Protein AF-A0A3B0XJK5-F1 (afdb_monomer)

Secondary structure (DSSP, 8-state):
-B-TTT--B--TT-SB-TTT--B-------------TT-------S-TT-----S----TTS-----EEEEEEEE-SS-HHHHHHHHHHHHHHHHHHHHHHHHTTGGGS-TTTTHHHHHHHHHHHHHHHHHHHHH-SEEE-SS-EEEE-TTS-EEEEEEEEE-TTT--EEEEEEESSTT--EEEEEESS-TTT-EEE--GGGG-

Structure (mmCIF, N/CA/C/O backbone):
data_AF-A0A3B0XJK5-F1
#
_entry.id   AF-A0A3B0XJK5-F1
#
loop_
_atom_site.group_PDB
_atom_site.id
_atom_site.type_symbol
_atom_site.label_atom_id
_atom_site.label_alt_id
_atom_site.label_comp_id
_atom_site.label_asym_id
_atom_site.label_entity_id
_atom_site.label_seq_id
_atom_site.pdbx_PDB_ins_code
_atom_site.Cartn_x
_atom_site.Cartn_y
_atom_site.Cartn_z
_atom_site.occupancy
_atom_site.B_iso_or_equiv
_atom_site.auth_seq_id
_atom_site.auth_comp_id
_atom_site.auth_asym_id
_atom_site.auth_atom_id
_atom_site.pdbx_PDB_model_num
ATOM 1 N N . MET A 1 1 ? -11.042 46.727 33.322 1.00 80.06 1 MET A N 1
ATOM 2 C CA . MET A 1 1 ? -9.746 46.703 34.052 1.00 80.06 1 MET A CA 1
ATOM 3 C C . MET A 1 1 ? -8.619 46.312 33.099 1.00 80.06 1 MET A C 1
ATOM 5 O O . MET A 1 1 ? -8.912 45.629 32.132 1.00 80.06 1 MET A O 1
ATOM 9 N N . LYS A 1 2 ? -7.360 46.710 33.334 1.00 83.00 2 LYS A N 1
ATOM 10 C CA . LYS A 1 2 ? -6.220 46.317 32.478 1.00 83.00 2 LYS A CA 1
ATOM 11 C C . LYS A 1 2 ? -5.382 45.201 33.093 1.00 83.00 2 LYS A C 1
ATOM 13 O O . LYS A 1 2 ? -5.197 45.159 34.310 1.00 83.00 2 LYS A O 1
ATOM 18 N N . CYS A 1 3 ? -4.869 44.298 32.259 1.00 80.44 3 CYS A N 1
ATOM 19 C CA . CYS A 1 3 ? -3.936 43.266 32.704 1.00 80.44 3 CYS A CA 1
ATOM 20 C C . CYS A 1 3 ? -2.596 43.879 33.124 1.00 80.44 3 CYS A C 1
ATOM 22 O O . CYS A 1 3 ? -1.954 44.534 32.318 1.00 80.44 3 CYS A O 1
ATOM 24 N N . LYS A 1 4 ? -2.086 43.573 34.321 1.00 82.50 4 LYS A N 1
ATOM 25 C CA . LYS A 1 4 ? -0.750 44.047 34.735 1.00 82.50 4 LYS A CA 1
ATOM 26 C C . LYS A 1 4 ? 0.413 43.437 33.938 1.00 82.50 4 LYS A C 1
ATOM 28 O O . LYS A 1 4 ? 1.513 43.968 34.002 1.00 82.50 4 LYS A O 1
ATOM 33 N N . ILE A 1 5 ? 0.187 42.319 33.241 1.00 84.62 5 ILE A N 1
ATOM 34 C CA . ILE A 1 5 ? 1.239 41.595 32.507 1.00 84.62 5 ILE A CA 1
ATOM 35 C C . ILE A 1 5 ? 1.238 41.942 31.018 1.00 84.62 5 ILE A C 1
ATOM 37 O O . ILE A 1 5 ? 2.301 42.173 30.454 1.00 84.62 5 ILE A O 1
ATOM 41 N N . CYS A 1 6 ? 0.068 41.981 30.377 1.00 86.56 6 CYS A N 1
ATOM 42 C CA . CYS A 1 6 ? -0.031 42.223 28.932 1.00 86.56 6 CYS A CA 1
ATOM 43 C C . CYS A 1 6 ? -0.756 43.520 28.549 1.00 86.56 6 CYS A C 1
ATOM 45 O O . CYS A 1 6 ? -0.972 43.759 27.367 1.00 86.56 6 CYS A O 1
ATOM 47 N N . ASP A 1 7 ? -1.164 44.327 29.531 1.00 87.56 7 ASP A N 1
ATOM 48 C CA . ASP A 1 7 ? -1.820 45.637 29.379 1.00 87.56 7 ASP A CA 1
ATOM 49 C C . ASP A 1 7 ? -3.124 45.660 28.553 1.00 87.56 7 ASP A C 1
ATOM 51 O O . ASP A 1 7 ? -3.682 46.719 28.264 1.00 87.56 7 ASP A O 1
ATOM 55 N N . ALA A 1 8 ? -3.657 44.480 28.221 1.00 85.81 8 ALA A N 1
ATOM 56 C CA . ALA A 1 8 ? -4.926 44.323 27.526 1.00 85.81 8 ALA A CA 1
ATOM 57 C C . ALA A 1 8 ? -6.112 44.751 28.404 1.00 85.81 8 ALA A C 1
ATOM 59 O O . ALA A 1 8 ? -6.124 44.496 29.615 1.00 85.81 8 ALA A O 1
ATOM 60 N N . ASP A 1 9 ? -7.132 45.342 27.777 1.00 85.69 9 ASP A N 1
ATOM 61 C CA . ASP A 1 9 ? -8.407 45.656 28.420 1.00 85.69 9 ASP A CA 1
ATOM 62 C C . ASP A 1 9 ? -9.220 44.373 28.664 1.00 85.69 9 ASP A C 1
ATOM 64 O O . ASP A 1 9 ? -9.413 43.540 27.776 1.00 85.69 9 ASP A O 1
ATOM 68 N N . ILE A 1 10 ? -9.681 44.201 29.902 1.00 81.75 10 ILE A N 1
ATOM 69 C CA . ILE A 1 10 ? -10.387 43.017 30.397 1.00 81.75 10 ILE A CA 1
ATOM 70 C C . ILE A 1 10 ? -11.693 43.449 31.068 1.00 81.75 10 ILE A C 1
ATOM 72 O O . ILE A 1 10 ? -11.724 44.398 31.863 1.00 81.75 10 ILE A O 1
ATOM 76 N N . PHE A 1 11 ? -12.766 42.725 30.756 1.00 77.94 11 PHE A N 1
ATOM 77 C CA . PHE A 1 11 ? -14.082 42.882 31.376 1.00 77.94 11 PHE A CA 1
ATOM 78 C C . PHE A 1 11 ? -14.096 42.293 32.796 1.00 77.94 11 PHE A C 1
ATOM 80 O O . PHE A 1 11 ? -13.403 41.316 33.072 1.00 77.94 11 PHE A O 1
ATOM 87 N N . GLU A 1 12 ? -14.877 42.880 33.703 1.00 65.25 12 GLU A N 1
ATOM 88 C CA . GLU A 1 12 ? -14.874 42.534 35.138 1.00 65.25 12 GLU A CA 1
ATOM 89 C C . GLU A 1 12 ? -15.312 41.090 35.446 1.00 65.25 12 GLU A C 1
ATOM 91 O O . GLU A 1 12 ? -14.993 40.567 36.512 1.00 65.25 12 GLU A O 1
ATOM 96 N N . ASP A 1 13 ? -15.945 40.408 34.491 1.00 70.00 13 ASP A N 1
ATOM 97 C CA . ASP A 1 13 ? -16.450 39.040 34.653 1.00 70.00 13 ASP A CA 1
ATOM 98 C C . ASP A 1 13 ? -15.381 37.942 34.488 1.00 70.00 13 ASP A C 1
ATOM 100 O O . ASP A 1 13 ? -15.643 36.765 34.754 1.00 70.00 13 ASP A O 1
ATOM 104 N N . TYR A 1 14 ? -14.163 38.284 34.055 1.00 66.56 14 TYR A N 1
ATOM 105 C CA . TYR A 1 14 ? -13.105 37.297 33.832 1.00 66.56 14 TYR A CA 1
ATOM 106 C C . TYR A 1 14 ? -12.252 37.052 35.087 1.00 66.56 14 TYR A C 1
ATOM 108 O O . TYR A 1 14 ? -11.676 37.965 35.673 1.00 66.56 14 TYR A O 1
ATOM 116 N N . ASN A 1 15 ? -12.078 35.776 35.448 1.00 68.69 15 ASN A N 1
ATOM 117 C CA . ASN A 1 15 ? -11.263 35.340 36.597 1.00 68.69 15 ASN A CA 1
ATOM 118 C C . ASN A 1 15 ? -9.740 35.374 36.341 1.00 68.69 15 ASN A C 1
ATOM 120 O O . ASN A 1 15 ? -8.945 35.041 37.217 1.00 68.69 15 ASN A O 1
ATOM 124 N N . GLY A 1 16 ? -9.330 35.767 35.141 1.00 76.94 16 GLY A N 1
ATOM 125 C CA . GLY A 1 16 ? -7.946 35.880 34.702 1.00 76.94 16 GLY A CA 1
ATOM 126 C C . GLY A 1 16 ? -7.889 36.595 33.360 1.00 76.94 16 GLY A C 1
ATOM 127 O O . GLY A 1 16 ? -8.920 36.818 32.724 1.00 76.94 16 GLY A O 1
ATOM 128 N N . CYS A 1 17 ? -6.694 36.965 32.912 1.00 77.38 17 CYS A N 1
ATOM 129 C CA . CYS A 1 17 ? -6.536 37.550 31.590 1.00 77.38 17 CYS A CA 1
ATOM 130 C C . CYS A 1 17 ? -6.740 36.482 30.503 1.00 77.38 17 CYS A C 1
ATOM 132 O O . CYS A 1 17 ? -5.973 35.520 30.467 1.00 77.38 17 CYS A O 1
ATOM 134 N N . PRO A 1 18 ? -7.701 36.648 29.575 1.00 74.50 18 PRO A N 1
ATOM 135 C CA . PRO A 1 18 ? -7.923 35.676 28.504 1.00 74.50 18 PRO A CA 1
ATOM 136 C C . PRO A 1 18 ? -6.780 35.644 27.476 1.00 74.50 18 PRO A C 1
ATOM 138 O O . PRO A 1 18 ? -6.651 34.669 26.745 1.00 74.50 18 PRO A O 1
ATOM 141 N N . TYR A 1 19 ? -5.943 36.685 27.426 1.00 77.88 19 TYR A N 1
ATOM 142 C CA . TYR A 1 19 ? -4.879 36.821 26.429 1.00 77.88 19 TYR A CA 1
ATOM 143 C C . TYR A 1 19 ? -3.535 36.245 26.884 1.00 77.88 19 TYR A C 1
ATOM 145 O O . TYR A 1 19 ? -2.831 35.642 26.083 1.00 77.88 19 TYR A O 1
ATOM 153 N N . CYS A 1 20 ? -3.172 36.407 28.160 1.00 80.00 20 CYS A N 1
ATOM 154 C CA . CYS A 1 20 ? -1.907 35.894 28.704 1.00 80.00 20 CYS A CA 1
ATOM 155 C C . CYS A 1 20 ? -2.088 34.811 29.776 1.00 80.00 20 CYS A C 1
ATOM 157 O O . CYS A 1 20 ? -1.109 34.395 30.391 1.00 80.00 20 CYS A O 1
ATOM 159 N N . LEU A 1 21 ? -3.331 34.377 30.023 1.00 75.00 21 LEU A N 1
ATOM 160 C CA . LEU A 1 21 ? -3.715 33.321 30.972 1.00 75.00 21 LEU A CA 1
ATOM 161 C C . LEU A 1 21 ? -3.261 33.558 32.419 1.00 75.00 21 LEU A C 1
ATOM 163 O O . LEU A 1 21 ? -3.313 32.660 33.254 1.00 75.00 21 LEU A O 1
ATOM 167 N N . THR A 1 22 ? -2.846 34.782 32.743 1.00 76.12 22 THR A N 1
ATOM 168 C CA . THR A 1 22 ? -2.498 35.154 34.109 1.00 76.12 22 THR A CA 1
ATOM 169 C C . THR A 1 22 ? -3.774 35.239 34.927 1.00 76.12 22 THR A C 1
ATOM 171 O O . THR A 1 22 ? -4.627 36.096 34.680 1.00 76.12 22 THR A O 1
ATOM 174 N N . THR A 1 23 ? -3.916 34.342 35.895 1.00 71.44 23 THR A N 1
ATOM 175 C CA . THR A 1 23 ? -5.003 34.380 36.869 1.00 71.44 23 THR A CA 1
ATOM 176 C C . THR A 1 23 ? -4.854 35.617 37.735 1.00 71.44 23 THR A C 1
ATOM 178 O O . THR A 1 23 ? -3.771 35.895 38.252 1.00 71.44 23 THR A O 1
ATOM 181 N N . PHE A 1 24 ? -5.939 36.367 37.909 1.00 69.81 24 PHE A N 1
ATOM 182 C CA . PHE A 1 24 ? -5.955 37.373 38.958 1.00 69.81 24 PHE A CA 1
ATOM 183 C C . PHE A 1 24 ? -5.915 36.628 40.289 1.00 69.81 24 PHE A C 1
ATOM 185 O O . PHE A 1 24 ? -6.660 35.660 40.454 1.00 69.81 24 PHE A O 1
ATOM 192 N N . GLU A 1 25 ? -5.049 37.042 41.217 1.00 59.28 25 GLU A N 1
ATOM 193 C CA . GLU A 1 25 ? -5.104 36.566 42.599 1.00 59.28 25 GLU A CA 1
ATOM 194 C C . GLU A 1 25 ? -6.481 36.933 43.160 1.00 59.28 25 GLU A C 1
ATOM 196 O O . GLU A 1 25 ? -6.723 38.035 43.653 1.00 59.28 25 GLU A O 1
ATOM 201 N N . LYS A 1 26 ? -7.439 36.017 43.023 1.00 54.84 26 LYS A N 1
ATOM 202 C CA . LYS A 1 26 ? -8.666 36.080 43.790 1.00 54.84 26 LYS A CA 1
ATOM 203 C C . LYS A 1 26 ? -8.248 35.791 45.216 1.00 54.84 26 LYS A C 1
ATOM 205 O O . LYS A 1 26 ? -7.879 34.658 45.512 1.00 54.84 26 LYS A O 1
ATOM 210 N N . ASN A 1 27 ? -8.326 36.807 46.077 1.00 46.12 27 ASN A N 1
ATOM 211 C CA . ASN A 1 27 ? -8.398 36.610 47.521 1.00 46.12 27 ASN A CA 1
ATOM 212 C C . ASN A 1 27 ? -9.251 35.372 47.777 1.00 46.12 27 ASN A C 1
ATOM 214 O O . ASN A 1 27 ? -10.396 35.346 47.314 1.00 46.12 27 ASN A O 1
ATOM 218 N N . ASN A 1 28 ? -8.643 34.369 48.421 1.00 45.41 28 ASN A N 1
ATOM 219 C CA . ASN A 1 28 ? -9.236 33.095 48.805 1.00 45.41 28 ASN A CA 1
ATOM 220 C C . ASN A 1 28 ? -10.724 33.275 49.110 1.00 45.41 28 ASN A C 1
ATOM 222 O O . ASN A 1 28 ? -11.112 33.665 50.209 1.00 45.41 28 ASN A O 1
ATOM 226 N N . ARG A 1 29 ? -11.578 33.000 48.122 1.00 49.66 29 ARG A N 1
ATOM 227 C CA . ARG A 1 29 ? -12.913 32.535 48.449 1.00 49.66 29 ARG A CA 1
ATOM 228 C C . ARG A 1 29 ? -12.651 31.107 48.856 1.00 49.66 29 ARG A C 1
ATOM 230 O O . ARG A 1 29 ? -12.308 30.307 47.992 1.00 49.66 29 ARG A O 1
ATOM 237 N N . ASP A 1 30 ? -12.721 30.840 50.152 1.00 48.25 30 ASP A N 1
ATOM 238 C CA . ASP A 1 30 ? -12.748 29.489 50.687 1.00 48.25 30 ASP A CA 1
ATOM 239 C C . ASP A 1 30 ? -13.844 28.721 49.944 1.00 48.25 30 ASP A C 1
ATOM 241 O O . ASP A 1 30 ? -15.031 28.807 50.270 1.00 48.25 30 ASP A O 1
ATOM 245 N N . ILE A 1 31 ? -13.469 28.010 48.878 1.00 54.66 31 ILE A N 1
ATOM 246 C CA . ILE A 1 31 ? -14.350 27.037 48.256 1.00 54.66 31 ILE A CA 1
ATOM 247 C C . ILE A 1 31 ? -14.337 25.876 49.238 1.00 54.66 31 ILE A C 1
ATOM 249 O O . ILE A 1 31 ? -13.465 25.010 49.207 1.00 54.66 31 ILE A O 1
ATOM 253 N N . ASN A 1 32 ? -15.263 25.923 50.189 1.00 46.69 32 ASN A N 1
ATOM 254 C CA . ASN A 1 32 ? -15.398 24.905 51.211 1.00 46.69 32 ASN A CA 1
ATOM 255 C C . ASN A 1 32 ? -16.057 23.675 50.572 1.00 46.69 32 ASN A C 1
ATOM 257 O O . ASN A 1 32 ? -17.275 23.492 50.622 1.00 46.69 32 ASN A O 1
ATOM 261 N N . ILE A 1 33 ? -15.256 22.873 49.867 1.00 54.53 33 ILE A N 1
ATOM 262 C CA . ILE A 1 33 ? -15.719 21.646 49.218 1.00 54.53 33 ILE A CA 1
ATOM 263 C C . ILE A 1 33 ? -15.774 20.561 50.287 1.00 54.53 33 ILE A C 1
ATOM 265 O O . ILE A 1 33 ? -14.793 19.869 50.562 1.00 54.53 33 ILE A O 1
ATOM 269 N N . ASN A 1 34 ? -16.941 20.424 50.910 1.00 51.62 34 ASN A N 1
ATOM 270 C CA . ASN A 1 34 ? -17.167 19.392 51.908 1.00 51.62 34 ASN A CA 1
ATOM 271 C C . ASN A 1 34 ? -17.316 18.036 51.197 1.00 51.62 34 ASN A C 1
ATOM 273 O O . ASN A 1 34 ? -18.351 17.729 50.603 1.00 51.62 34 ASN A O 1
ATOM 277 N N . THR A 1 35 ? -16.239 17.255 51.191 1.00 57.84 35 THR A N 1
ATOM 278 C CA . THR A 1 35 ? -16.143 15.965 50.503 1.00 57.84 35 THR A CA 1
ATOM 279 C C . THR A 1 35 ? -16.464 14.822 51.466 1.00 57.84 35 THR A C 1
ATOM 281 O O . THR A 1 35 ? -15.941 14.742 52.575 1.00 57.84 35 THR A O 1
ATOM 284 N N . GLY A 1 36 ? -17.365 13.922 51.064 1.00 64.38 36 GLY A N 1
ATOM 285 C CA . GLY A 1 36 ? -17.661 12.704 51.822 1.00 64.38 36 GLY A CA 1
ATOM 286 C C . GLY A 1 36 ? -16.562 11.646 51.659 1.00 64.38 36 GLY A C 1
ATOM 287 O O . GLY A 1 36 ? -15.700 11.752 50.793 1.00 64.38 36 GLY A O 1
ATOM 288 N N . LYS A 1 37 ? -16.628 10.545 52.424 1.00 66.38 37 LYS A N 1
ATOM 289 C CA . LYS A 1 37 ? -15.609 9.464 52.425 1.00 66.38 37 LYS A CA 1
ATOM 290 C C . LYS A 1 37 ? -15.367 8.766 51.065 1.00 66.38 37 LYS A C 1
ATOM 292 O O . LYS A 1 37 ? -14.507 7.894 50.993 1.00 66.38 37 LYS A O 1
ATOM 297 N N . LYS A 1 38 ? -16.126 9.095 50.009 1.00 51.88 38 LYS A N 1
ATOM 298 C CA . LYS A 1 38 ? -16.024 8.522 48.651 1.00 51.88 38 LYS A CA 1
ATOM 299 C C . LYS A 1 38 ? -16.378 9.528 47.542 1.00 51.88 38 LYS A C 1
ATOM 301 O O . LYS A 1 38 ? -17.087 9.180 46.604 1.00 51.88 38 LYS A O 1
ATOM 306 N N . SER A 1 39 ? -15.955 10.782 47.655 1.00 62.03 39 SER A N 1
ATOM 307 C CA . SER A 1 39 ? -16.156 11.769 46.581 1.00 62.03 39 SER A CA 1
ATOM 308 C C . SER A 1 39 ? -14.893 11.968 45.749 1.00 62.03 39 SER A C 1
ATOM 310 O O . SER A 1 39 ? -13.797 12.060 46.296 1.00 62.03 39 SER A O 1
ATOM 312 N N . ILE A 1 40 ? -15.072 12.082 44.435 1.00 57.88 40 ILE A N 1
ATOM 313 C CA . ILE A 1 40 ? -14.054 12.538 43.487 1.00 57.88 40 ILE A CA 1
ATOM 314 C C . ILE A 1 40 ? -14.364 14.001 43.195 1.00 57.88 40 ILE A C 1
ATOM 316 O O . ILE A 1 40 ? -15.499 14.331 42.856 1.00 57.88 40 ILE A O 1
ATOM 320 N N . ASN A 1 41 ? -13.370 14.867 43.348 1.00 58.78 41 ASN A N 1
ATOM 321 C CA . ASN A 1 41 ? -13.491 16.272 43.000 1.00 58.78 41 ASN A CA 1
ATOM 322 C C . ASN A 1 41 ? -12.689 16.528 41.723 1.00 58.78 41 ASN A C 1
ATOM 324 O O . ASN A 1 41 ? -11.504 16.201 41.671 1.00 58.78 41 ASN A O 1
ATOM 328 N N . ILE A 1 42 ? -13.346 17.059 40.696 1.00 63.66 42 ILE A N 1
ATOM 329 C CA . ILE A 1 42 ? -12.734 17.349 39.401 1.00 63.66 42 ILE A CA 1
ATOM 330 C C . ILE A 1 42 ? -12.857 18.853 39.190 1.00 63.66 42 ILE A C 1
ATOM 332 O O . ILE A 1 42 ? -13.953 19.352 38.944 1.00 63.66 42 ILE A O 1
ATOM 336 N N . ASP A 1 43 ? -11.736 19.562 39.300 1.00 61.50 43 ASP A N 1
ATOM 337 C CA . ASP A 1 43 ? -11.655 20.968 38.919 1.00 61.50 43 ASP A CA 1
ATOM 338 C C . ASP A 1 43 ? -11.279 21.047 37.438 1.00 61.50 43 ASP A C 1
ATOM 340 O O . ASP A 1 43 ? -10.196 20.622 37.027 1.00 61.50 43 ASP A O 1
ATOM 344 N N . ILE A 1 44 ? -12.211 21.524 36.620 1.00 59.38 44 ILE A N 1
ATOM 345 C CA . ILE A 1 44 ? -11.990 21.764 35.199 1.00 59.38 44 ILE A CA 1
ATOM 346 C C . ILE A 1 44 ? -12.068 23.274 35.026 1.00 59.38 44 ILE A C 1
ATOM 348 O O . ILE A 1 44 ? -13.129 23.867 35.213 1.00 59.38 44 ILE A O 1
ATOM 352 N N . GLY A 1 45 ? -10.936 23.892 34.680 1.00 64.19 45 GLY A N 1
ATOM 353 C CA . GLY A 1 45 ? -10.879 25.310 34.328 1.00 64.19 45 GLY A CA 1
ATOM 354 C C . GLY A 1 45 ? -11.743 25.647 33.104 1.00 64.19 45 GLY A C 1
ATOM 355 O O . GLY A 1 45 ? -12.562 24.855 32.641 1.00 64.19 45 GLY A O 1
ATOM 356 N N . ASN A 1 46 ? -11.556 26.833 32.523 1.00 55.50 46 ASN A N 1
ATOM 357 C CA . ASN A 1 46 ? -12.365 27.252 31.377 1.00 55.50 46 ASN A CA 1
ATOM 358 C C . ASN A 1 46 ? -11.940 26.530 30.080 1.00 55.50 46 ASN A C 1
ATOM 360 O O . ASN A 1 46 ? -11.138 27.044 29.303 1.00 55.50 46 ASN A O 1
ATOM 364 N N . LEU A 1 47 ? -12.463 25.320 29.871 1.00 54.84 47 LEU A N 1
ATOM 365 C CA . LEU A 1 47 ? -12.295 24.516 28.662 1.00 54.84 47 LEU A CA 1
ATOM 366 C C . LEU A 1 47 ? -13.598 24.542 27.851 1.00 54.84 47 LEU A C 1
ATOM 368 O O . LEU A 1 47 ? -14.511 23.758 28.137 1.00 54.84 47 LEU A O 1
ATOM 372 N N . PRO A 1 48 ? -13.717 25.414 26.831 1.00 44.69 48 PRO A N 1
ATOM 373 C CA . PRO A 1 48 ? -14.862 25.359 25.935 1.00 44.69 48 PRO A CA 1
ATOM 374 C C . PRO A 1 48 ? -14.892 23.981 25.253 1.00 44.69 48 PRO A C 1
ATOM 376 O O . PRO A 1 48 ? -13.916 23.570 24.629 1.00 44.69 48 PRO A O 1
ATOM 379 N N . ASN A 1 49 ? -16.023 23.277 25.388 1.00 48.25 49 ASN A N 1
ATOM 380 C CA . ASN A 1 49 ? -16.309 21.924 24.875 1.00 48.25 49 ASN A CA 1
ATOM 381 C C . ASN A 1 49 ? -15.809 20.712 25.690 1.00 48.25 49 ASN A C 1
ATOM 383 O O . ASN A 1 49 ? -15.803 19.599 25.160 1.00 48.25 49 ASN A O 1
ATOM 387 N N . ALA A 1 50 ? -15.458 20.857 26.972 1.00 61.28 50 ALA A N 1
ATOM 388 C CA . ALA A 1 50 ? -15.222 19.683 27.820 1.00 61.28 50 ALA A CA 1
ATOM 389 C C . ALA A 1 50 ? -16.519 18.876 28.053 1.00 61.28 50 ALA A C 1
ATOM 391 O O . ALA A 1 50 ? -17.577 19.440 28.334 1.00 61.28 50 ALA A O 1
ATOM 392 N N . ARG A 1 51 ? -16.442 17.541 27.962 1.00 64.31 51 ARG A N 1
ATOM 393 C CA . ARG A 1 51 ? -17.529 16.621 28.337 1.00 64.31 51 ARG A CA 1
ATOM 394 C C . ARG A 1 51 ? -16.990 15.598 29.328 1.00 64.31 51 ARG A C 1
ATOM 396 O O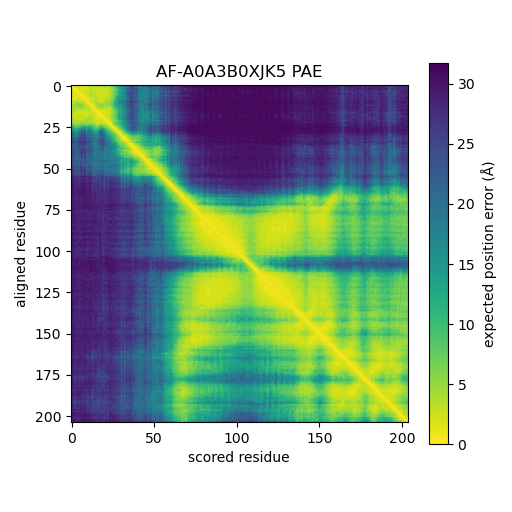 . ARG A 1 51 ? -16.022 14.909 29.024 1.00 64.31 51 ARG A O 1
ATOM 403 N N . ILE A 1 52 ? -17.621 15.499 30.496 1.00 64.69 52 ILE A N 1
ATOM 404 C CA . ILE A 1 52 ? -17.365 14.424 31.456 1.00 64.69 52 ILE A CA 1
ATOM 405 C C . ILE A 1 52 ? -18.374 13.322 31.153 1.00 64.69 52 ILE A C 1
ATOM 407 O O . ILE A 1 52 ? -19.580 13.549 31.236 1.00 64.69 52 ILE A O 1
ATOM 411 N N . HIS A 1 53 ? -17.884 12.144 30.784 1.00 61.00 53 HIS A N 1
ATOM 412 C CA . HIS A 1 53 ? -18.723 10.967 30.591 1.00 61.00 53 HIS A CA 1
ATOM 413 C C . HIS A 1 53 ? -18.576 10.037 31.797 1.00 61.00 53 HIS A C 1
ATOM 415 O O . HIS A 1 53 ? -17.462 9.647 32.141 1.00 61.00 53 HIS A O 1
ATOM 421 N N . VAL A 1 54 ? -19.687 9.709 32.457 1.00 62.84 54 VAL A N 1
ATOM 422 C CA . VAL A 1 54 ? -19.738 8.808 33.619 1.00 62.84 54 VAL A CA 1
ATOM 423 C C . VAL A 1 54 ? -20.813 7.771 33.333 1.00 62.84 54 VAL A C 1
ATOM 425 O O . VAL A 1 54 ? -21.981 8.137 33.233 1.00 62.84 54 VAL A O 1
ATOM 428 N N . GLY A 1 55 ? -20.452 6.492 33.198 1.00 49.25 55 GLY A N 1
ATOM 429 C CA . GLY A 1 55 ? -21.476 5.455 33.022 1.00 49.25 55 GLY A CA 1
ATOM 430 C C . GLY A 1 55 ? -21.091 4.178 32.287 1.00 49.25 55 GLY A C 1
ATOM 431 O O . GLY A 1 55 ? -21.889 3.251 32.304 1.00 49.25 55 GLY A O 1
ATOM 432 N N . ASP A 1 56 ? -19.892 4.068 31.719 1.00 55.09 56 ASP A N 1
ATOM 433 C CA . ASP A 1 56 ? -19.506 2.871 30.969 1.00 55.09 56 ASP A CA 1
ATOM 434 C C . ASP A 1 56 ? -18.236 2.248 31.559 1.00 55.09 56 ASP A C 1
ATOM 436 O O . ASP A 1 56 ? -17.213 2.918 31.724 1.00 55.09 56 ASP A O 1
ATOM 440 N N . ASN A 1 57 ? -18.288 0.945 31.857 1.00 49.62 57 ASN A N 1
ATOM 441 C CA . ASN A 1 57 ? -17.094 0.133 32.093 1.00 49.62 57 ASN A CA 1
ATOM 442 C C . ASN A 1 57 ? -16.374 -0.045 30.754 1.00 49.62 57 ASN A C 1
ATOM 444 O O . ASN A 1 57 ? -16.530 -1.061 30.075 1.00 49.62 57 ASN A O 1
ATOM 448 N N . TYR A 1 58 ? -15.592 0.952 30.354 1.00 50.03 58 TYR A N 1
ATOM 449 C CA . TYR A 1 58 ? -14.576 0.725 29.343 1.00 50.03 58 TYR A CA 1
ATOM 450 C C . TYR A 1 58 ? -13.508 -0.155 29.984 1.00 50.03 58 TYR A C 1
ATOM 452 O O . TYR A 1 58 ? -12.862 0.240 30.956 1.00 50.03 58 TYR A O 1
ATOM 460 N N . ASP A 1 59 ? -13.335 -1.365 29.460 1.00 49.19 59 ASP A N 1
ATOM 461 C CA . ASP A 1 59 ? -12.107 -2.114 29.688 1.00 49.19 59 ASP A CA 1
ATOM 462 C C . ASP A 1 59 ? -10.994 -1.282 29.043 1.00 49.19 59 ASP A C 1
ATOM 464 O O . ASP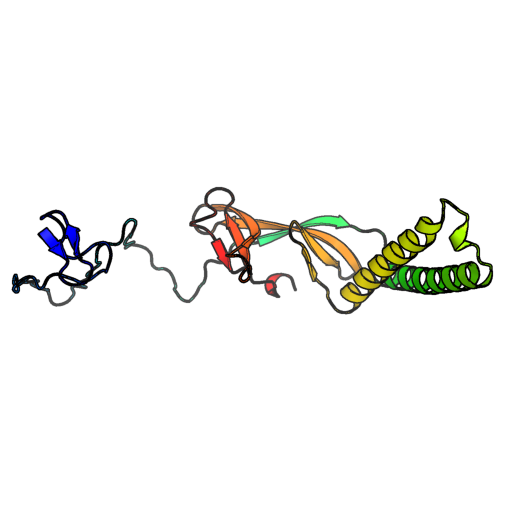 A 1 59 ? -10.782 -1.350 27.837 1.00 49.19 59 ASP A O 1
ATOM 468 N N . LEU A 1 60 ? -10.342 -0.415 29.827 1.00 51.34 60 LEU A N 1
ATOM 469 C CA . LEU A 1 60 ? -9.273 0.483 29.363 1.00 51.34 60 LEU A CA 1
ATOM 470 C C . LEU A 1 60 ? -8.102 -0.289 28.734 1.00 51.34 60 LEU A C 1
ATOM 472 O O . LEU A 1 60 ? -7.258 0.306 28.073 1.00 51.34 60 LEU A O 1
ATOM 476 N N . ASN A 1 61 ? -8.064 -1.611 28.921 1.00 50.25 61 ASN A N 1
ATOM 477 C CA . ASN A 1 61 ? -7.086 -2.503 28.314 1.00 50.25 61 ASN A CA 1
ATOM 478 C C . ASN A 1 61 ? -7.502 -3.006 26.923 1.00 50.25 61 ASN A C 1
ATOM 480 O O . ASN A 1 61 ? -6.703 -3.655 26.250 1.00 50.25 61 ASN A O 1
ATOM 484 N N . LYS A 1 62 ? -8.737 -2.743 26.482 1.00 50.34 62 LYS A N 1
ATOM 485 C CA . LYS A 1 62 ? -9.225 -3.072 25.143 1.00 50.34 62 LYS A CA 1
ATOM 486 C C . LYS A 1 62 ? -9.510 -1.789 24.391 1.00 50.34 62 LYS A C 1
ATOM 488 O O . LYS A 1 62 ? -10.580 -1.194 24.522 1.00 50.34 62 LYS A O 1
ATOM 493 N N . GLU A 1 63 ? -8.556 -1.390 23.557 1.00 56.81 63 GLU A N 1
ATOM 494 C CA . GLU A 1 63 ? -8.856 -0.412 22.521 1.00 56.81 63 GLU A CA 1
ATOM 495 C C . GLU A 1 63 ? -10.055 -0.917 21.703 1.00 56.81 63 GLU A C 1
ATOM 497 O O . GLU A 1 63 ? -10.110 -2.101 2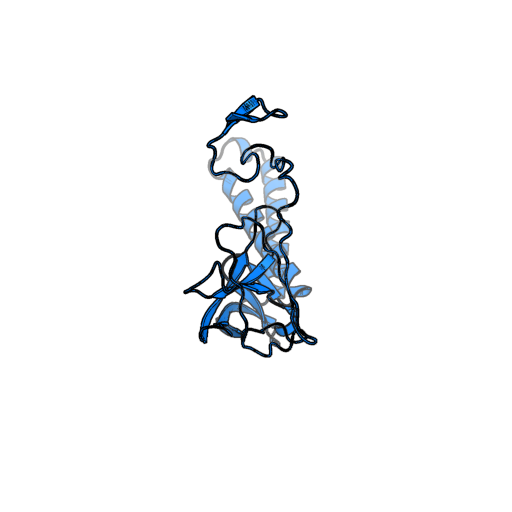1.352 1.00 56.81 63 GLU A O 1
ATOM 502 N N . PRO A 1 64 ? -11.052 -0.064 21.425 1.00 55.91 64 PRO A N 1
ATOM 503 C CA . PRO A 1 64 ? -12.219 -0.471 20.668 1.00 55.91 64 PRO A CA 1
ATOM 504 C C . PRO A 1 64 ? -11.797 -0.775 19.223 1.00 55.91 64 PRO A C 1
ATOM 506 O O . PRO A 1 64 ? -11.703 0.108 18.370 1.00 55.91 64 PRO A O 1
ATOM 509 N N . THR A 1 65 ? -11.530 -2.049 18.942 1.00 58.91 65 THR A N 1
ATOM 510 C CA . THR A 1 65 ? -11.136 -2.528 17.619 1.00 58.91 65 THR A CA 1
ATOM 511 C C . THR A 1 65 ? -12.354 -2.514 16.705 1.00 58.91 65 THR A C 1
ATOM 513 O O . THR A 1 65 ? -13.328 -3.245 16.914 1.00 58.91 65 THR A O 1
ATOM 516 N N . SER A 1 66 ? -12.335 -1.676 15.669 1.00 61.66 66 SER A N 1
ATOM 517 C CA . SER A 1 66 ? -13.342 -1.777 14.614 1.00 61.66 66 SER A CA 1
ATOM 518 C C . SER A 1 66 ? -13.169 -3.117 13.903 1.00 61.66 66 SER A C 1
ATOM 520 O O . SER A 1 66 ? -12.092 -3.377 13.379 1.00 61.66 66 SER A O 1
ATOM 522 N N . ASN A 1 67 ? -14.222 -3.936 13.834 1.00 67.56 67 ASN A N 1
ATOM 523 C CA . ASN A 1 67 ? -14.220 -5.166 13.039 1.00 67.56 67 ASN A CA 1
ATOM 524 C C . ASN A 1 67 ? -14.065 -4.809 11.556 1.00 67.56 67 ASN A C 1
ATOM 526 O O . ASN A 1 67 ? -15.055 -4.485 10.891 1.00 67.56 67 ASN A O 1
ATOM 530 N N . ILE A 1 68 ? -12.831 -4.815 11.054 1.00 71.94 68 ILE A N 1
ATOM 531 C CA . ILE A 1 68 ? -12.509 -4.451 9.677 1.00 71.94 68 ILE A CA 1
ATOM 532 C C . ILE A 1 68 ? -12.572 -5.696 8.806 1.00 71.94 68 ILE A C 1
ATOM 534 O O . ILE A 1 68 ? -11.903 -6.697 9.042 1.00 71.94 68 ILE A O 1
ATOM 538 N N . LYS A 1 69 ? -13.392 -5.619 7.762 1.00 77.25 69 LYS A N 1
ATOM 539 C CA . LYS A 1 69 ? -13.452 -6.615 6.702 1.00 77.25 69 LYS A CA 1
ATOM 540 C C . LYS A 1 69 ? -12.625 -6.140 5.516 1.00 77.25 69 LYS A C 1
ATOM 542 O O . LYS A 1 69 ? -12.704 -4.980 5.101 1.00 77.25 69 LYS A O 1
ATOM 547 N N . ILE A 1 70 ? -11.848 -7.069 4.973 1.00 78.94 70 ILE A N 1
ATOM 548 C CA . ILE A 1 70 ? -11.100 -6.887 3.734 1.00 78.94 70 ILE A CA 1
ATOM 549 C C . ILE A 1 70 ? -12.034 -7.237 2.582 1.00 78.94 70 ILE A C 1
ATOM 551 O O . ILE A 1 70 ? -12.421 -8.396 2.432 1.00 78.94 70 ILE A O 1
ATOM 555 N N . ASN A 1 71 ? -12.367 -6.251 1.757 1.00 79.56 71 ASN A N 1
ATOM 556 C CA . ASN A 1 71 ? -13.039 -6.496 0.490 1.00 79.56 71 ASN A CA 1
ATOM 557 C C . ASN A 1 71 ? -11.996 -6.498 -0.622 1.00 79.56 71 ASN A C 1
ATOM 559 O O . ASN A 1 71 ? -11.236 -5.542 -0.758 1.00 79.56 71 ASN A O 1
ATOM 563 N N . SER A 1 72 ? -11.948 -7.582 -1.392 1.00 79.50 72 SER A N 1
ATOM 564 C CA . SER A 1 72 ? -11.111 -7.679 -2.586 1.00 79.50 72 SER A CA 1
ATOM 565 C C . SER A 1 72 ? -11.928 -7.243 -3.791 1.00 79.50 72 SER A C 1
ATOM 567 O O . SER A 1 72 ? -12.781 -7.994 -4.258 1.00 79.50 72 SER A O 1
ATOM 569 N N . ASP A 1 73 ? -11.678 -6.029 -4.270 1.00 81.12 73 ASP A N 1
ATOM 570 C CA . ASP A 1 73 ? -12.494 -5.408 -5.314 1.00 81.12 73 ASP A CA 1
ATOM 571 C C . ASP A 1 73 ? -12.001 -5.782 -6.719 1.00 81.12 73 ASP A C 1
ATOM 573 O O . ASP A 1 73 ? -12.797 -5.900 -7.648 1.00 81.12 73 ASP A O 1
ATOM 577 N N . TYR A 1 74 ? -10.691 -5.996 -6.889 1.00 87.19 74 TYR A N 1
ATOM 578 C CA . TYR A 1 74 ? -10.115 -6.312 -8.196 1.00 87.19 74 TYR A CA 1
ATOM 579 C C . TYR A 1 74 ? -8.830 -7.132 -8.099 1.00 87.19 74 TYR A C 1
ATOM 581 O O . TYR A 1 74 ? -7.957 -6.823 -7.291 1.00 87.19 74 TYR A O 1
ATOM 589 N N . LYS A 1 75 ? -8.684 -8.125 -8.982 1.00 89.12 75 LYS A N 1
ATOM 590 C CA . LYS A 1 75 ? -7.490 -8.968 -9.111 1.00 89.12 75 LYS A CA 1
ATOM 591 C C . LYS A 1 75 ? -6.674 -8.550 -10.331 1.00 89.12 75 LYS A C 1
ATOM 593 O O . LYS A 1 75 ? -7.166 -8.612 -11.456 1.00 89.12 75 LYS A O 1
ATOM 598 N N . PHE A 1 76 ? -5.401 -8.219 -10.136 1.00 86.88 76 PHE A N 1
ATOM 599 C CA . PHE A 1 76 ? -4.485 -8.010 -11.252 1.00 86.88 76 PHE A CA 1
ATOM 600 C C . PHE A 1 76 ? -4.124 -9.349 -11.915 1.00 86.88 76 PHE A C 1
ATOM 602 O O . PHE A 1 76 ? -3.760 -10.301 -11.218 1.00 86.88 76 PHE A O 1
ATOM 609 N N . PRO A 1 77 ? -4.165 -9.437 -13.257 1.00 86.94 77 PRO A N 1
ATOM 610 C CA . PRO A 1 77 ? -3.880 -10.684 -13.967 1.00 86.94 77 PRO A CA 1
ATOM 611 C C . PRO A 1 77 ? -2.385 -11.040 -13.996 1.00 86.94 77 PRO A C 1
ATOM 613 O O . PRO A 1 77 ? -2.030 -12.181 -14.285 1.00 86.94 77 PRO A O 1
ATOM 616 N N . ILE A 1 78 ? -1.500 -10.089 -13.679 1.00 87.69 78 ILE A N 1
ATOM 617 C CA . ILE A 1 78 ? -0.044 -10.249 -13.763 1.00 87.69 78 ILE A CA 1
ATOM 618 C C . ILE A 1 78 ? 0.530 -10.435 -12.355 1.00 87.69 78 ILE A C 1
ATOM 620 O O . ILE A 1 78 ? 0.239 -9.655 -11.446 1.00 87.69 78 ILE A O 1
ATOM 624 N N . LYS A 1 79 ? 1.366 -11.463 -12.169 1.00 92.44 79 LYS A N 1
ATOM 625 C CA . LYS A 1 79 ? 2.070 -11.686 -10.896 1.00 92.44 79 LYS A CA 1
ATOM 626 C C . LYS A 1 79 ? 3.200 -10.659 -10.707 1.00 92.44 79 LYS A C 1
ATOM 628 O O . LYS A 1 79 ? 3.843 -10.300 -11.696 1.00 92.44 79 LYS A O 1
ATOM 633 N N . PRO A 1 80 ? 3.538 -10.267 -9.462 1.00 92.88 80 PRO A N 1
ATOM 634 C CA . PRO A 1 80 ? 4.624 -9.329 -9.175 1.00 92.88 80 PRO A CA 1
ATOM 635 C C . PRO A 1 80 ? 5.958 -9.696 -9.823 1.00 92.88 80 PRO A C 1
ATOM 637 O O . PRO A 1 80 ? 6.671 -8.820 -10.298 1.00 92.88 80 PRO A O 1
ATOM 640 N N . ILE A 1 81 ? 6.281 -10.992 -9.886 1.00 93.81 81 ILE A N 1
ATOM 641 C CA . ILE A 1 81 ? 7.530 -11.462 -10.493 1.00 93.81 81 ILE A CA 1
ATOM 642 C C . ILE A 1 81 ? 7.602 -11.150 -11.991 1.00 93.81 81 ILE A C 1
ATOM 644 O O . ILE A 1 81 ? 8.648 -10.739 -12.482 1.00 93.81 81 ILE A O 1
ATOM 648 N N . TRP A 1 82 ? 6.475 -11.258 -12.701 1.00 94.44 82 TRP A N 1
ATOM 649 C CA . TRP A 1 82 ? 6.385 -10.888 -14.111 1.00 94.44 82 TRP A CA 1
ATOM 650 C C . TRP A 1 82 ? 6.425 -9.373 -14.292 1.00 94.44 82 TRP A C 1
ATOM 652 O O . TRP A 1 82 ? 7.074 -8.903 -15.217 1.00 94.44 82 TRP A O 1
ATOM 662 N N . MET A 1 83 ? 5.805 -8.601 -13.390 1.00 93.69 83 MET A N 1
ATOM 663 C CA . MET A 1 83 ? 5.933 -7.137 -13.396 1.00 93.69 83 MET A CA 1
ATOM 664 C C . MET A 1 83 ? 7.390 -6.700 -13.207 1.00 93.69 83 MET A C 1
ATOM 666 O O . MET A 1 83 ? 7.873 -5.859 -13.960 1.00 93.69 83 MET A O 1
ATOM 670 N N . ALA A 1 84 ? 8.105 -7.309 -12.255 1.00 94.75 84 ALA A N 1
ATOM 671 C CA . ALA A 1 84 ? 9.516 -7.030 -12.007 1.00 94.75 84 ALA A CA 1
ATOM 672 C C . ALA A 1 84 ? 10.388 -7.414 -13.210 1.00 94.75 84 ALA A C 1
ATOM 674 O O . ALA A 1 84 ? 11.225 -6.625 -13.636 1.00 94.75 84 ALA A O 1
ATOM 675 N N . PHE A 1 85 ? 10.160 -8.595 -13.793 1.00 96.44 85 PHE A N 1
ATOM 676 C CA . PHE A 1 85 ? 10.890 -9.051 -14.974 1.00 96.44 85 PHE A CA 1
ATOM 677 C C . PHE A 1 85 ? 10.668 -8.130 -16.183 1.00 96.44 85 PHE A C 1
ATOM 679 O O . PHE A 1 85 ? 11.633 -7.650 -16.773 1.00 96.44 85 PHE A O 1
ATOM 686 N N . LEU A 1 86 ? 9.410 -7.830 -16.522 1.00 95.56 86 LEU A N 1
ATOM 687 C CA . LEU A 1 86 ? 9.071 -6.941 -17.638 1.00 95.56 86 LEU A CA 1
ATOM 688 C C . LEU A 1 86 ? 9.592 -5.519 -17.406 1.00 95.56 86 LEU A C 1
ATOM 690 O O . LEU A 1 86 ? 10.125 -4.908 -18.329 1.00 95.56 86 LEU A O 1
ATOM 694 N N . GLY A 1 87 ? 9.490 -5.016 -16.173 1.00 95.38 87 GLY A N 1
ATOM 695 C CA . GLY A 1 87 ? 10.046 -3.723 -15.786 1.00 95.38 87 GLY A CA 1
ATOM 696 C C . GLY A 1 87 ? 11.567 -3.673 -15.938 1.00 95.38 87 GLY A C 1
ATOM 697 O O . GLY A 1 87 ? 12.092 -2.700 -16.468 1.00 95.38 87 GLY A O 1
ATOM 698 N N . LEU A 1 88 ? 12.281 -4.736 -15.553 1.00 96.81 88 LEU A N 1
ATOM 699 C CA . LEU A 1 88 ? 13.735 -4.821 -15.703 1.00 96.81 88 LEU A CA 1
ATOM 700 C C . LEU A 1 88 ? 14.154 -4.830 -17.178 1.00 96.81 88 LEU A C 1
ATOM 702 O O . LEU A 1 88 ? 15.023 -4.056 -17.573 1.00 96.81 88 LEU A O 1
ATOM 706 N N . VAL A 1 89 ? 13.516 -5.676 -17.993 1.00 96.38 89 VAL A N 1
ATOM 707 C CA . VAL A 1 89 ? 13.792 -5.764 -19.437 1.00 96.38 89 VAL A CA 1
ATOM 708 C C . VAL A 1 89 ? 13.507 -4.425 -20.119 1.00 96.38 89 VAL A C 1
ATOM 710 O O . VAL A 1 89 ? 14.350 -3.926 -20.864 1.00 96.38 89 VAL A O 1
ATOM 713 N N . GLY A 1 90 ? 12.360 -3.807 -19.821 1.00 94.56 90 GLY A N 1
ATOM 714 C CA . GLY A 1 90 ? 11.993 -2.500 -20.361 1.00 94.56 90 GLY A CA 1
ATOM 715 C C . GLY A 1 90 ? 12.948 -1.387 -19.926 1.00 94.56 90 GLY A C 1
ATOM 716 O O . GLY A 1 90 ? 13.310 -0.537 -20.738 1.00 94.56 90 GLY A O 1
ATOM 717 N N . PHE A 1 91 ? 13.426 -1.415 -18.680 1.00 95.12 91 PHE A N 1
ATOM 718 C CA . PHE A 1 91 ? 14.364 -0.424 -18.155 1.00 95.12 91 PHE A CA 1
ATOM 719 C C . PHE A 1 91 ? 15.731 -0.518 -18.844 1.00 95.12 91 PHE A C 1
ATOM 721 O O . PHE A 1 91 ? 16.230 0.486 -19.351 1.00 95.12 91 PHE A O 1
ATOM 728 N N . ILE A 1 92 ? 16.298 -1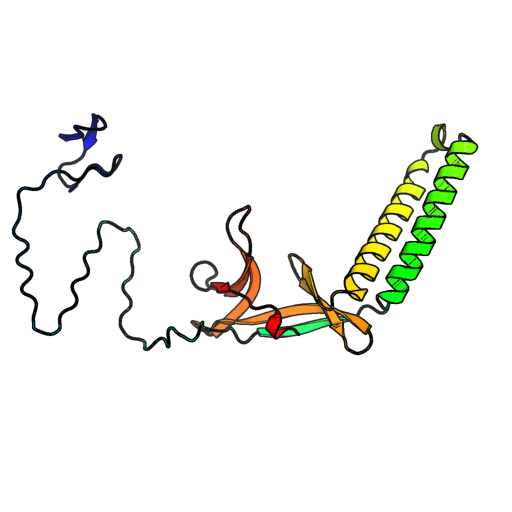.727 -18.946 1.00 95.19 92 ILE A N 1
ATOM 729 C CA . ILE A 1 92 ? 17.574 -1.967 -19.641 1.00 95.19 92 ILE A CA 1
ATOM 730 C C . ILE A 1 92 ? 17.454 -1.592 -21.124 1.00 95.19 92 ILE A C 1
ATOM 732 O O . ILE A 1 92 ? 18.314 -0.888 -21.655 1.00 95.19 92 ILE A O 1
ATOM 736 N N . GLY A 1 93 ? 16.365 -2.007 -21.782 1.00 93.50 93 GLY A N 1
ATOM 737 C CA . GLY A 1 93 ? 16.098 -1.669 -23.181 1.00 93.50 93 GLY A CA 1
ATOM 738 C C . GLY A 1 93 ? 15.956 -0.162 -23.413 1.00 93.50 93 GLY A C 1
ATOM 739 O O . GLY A 1 93 ? 16.510 0.366 -24.375 1.00 93.50 93 GLY A O 1
ATOM 740 N N . SER A 1 94 ? 15.289 0.551 -22.500 1.00 91.75 94 SER A N 1
ATOM 741 C CA . SER A 1 94 ? 15.136 2.009 -22.584 1.00 91.75 94 SER A CA 1
ATOM 742 C C . SER A 1 94 ? 16.474 2.732 -22.439 1.00 91.75 94 SER A C 1
ATOM 744 O O . SER A 1 94 ? 16.754 3.647 -23.207 1.00 91.75 94 SER A O 1
ATOM 746 N N . ILE A 1 95 ? 17.333 2.298 -21.509 1.00 91.81 95 ILE A N 1
ATOM 747 C CA . ILE A 1 95 ? 18.687 2.854 -21.356 1.00 91.81 95 ILE A CA 1
ATOM 748 C C . ILE A 1 95 ? 19.504 2.635 -22.631 1.00 91.81 95 ILE A C 1
ATOM 750 O O . ILE A 1 95 ? 20.111 3.579 -23.137 1.00 91.81 95 ILE A O 1
ATOM 754 N N . ALA A 1 96 ? 19.490 1.418 -23.181 1.00 92.31 96 ALA A N 1
ATOM 755 C CA . ALA A 1 96 ? 20.196 1.110 -24.422 1.00 92.31 96 ALA A CA 1
ATOM 756 C C . ALA A 1 96 ? 19.705 1.988 -25.587 1.00 92.31 96 ALA A C 1
ATOM 758 O O . ALA A 1 96 ? 20.517 2.540 -26.331 1.00 92.31 96 ALA A O 1
ATOM 759 N N . SER A 1 97 ? 18.386 2.182 -25.699 1.00 89.12 97 SER A N 1
ATOM 760 C CA . SER A 1 97 ? 17.783 3.055 -26.709 1.00 89.12 97 SER A CA 1
ATOM 761 C C . SER A 1 97 ? 18.221 4.512 -26.557 1.00 89.12 97 SER A C 1
ATOM 763 O O . SER A 1 97 ? 18.522 5.155 -27.561 1.00 89.12 97 SER A O 1
ATOM 765 N N . ILE A 1 98 ? 18.275 5.037 -25.329 1.00 86.69 98 ILE A N 1
ATOM 766 C CA . ILE A 1 98 ? 18.714 6.414 -25.065 1.00 86.69 98 ILE A CA 1
ATOM 767 C C . ILE A 1 98 ? 20.193 6.580 -25.434 1.00 86.69 98 ILE A C 1
ATOM 769 O O . ILE A 1 98 ? 20.546 7.531 -26.124 1.00 86.69 98 ILE A O 1
ATOM 773 N N . ILE A 1 99 ? 21.057 5.642 -25.036 1.00 89.06 99 ILE A N 1
ATOM 774 C CA . ILE A 1 99 ? 22.490 5.686 -25.367 1.00 89.06 99 ILE A CA 1
ATOM 775 C C . ILE A 1 99 ? 22.703 5.656 -26.887 1.00 89.06 99 ILE A C 1
ATOM 777 O O . ILE A 1 99 ? 23.507 6.434 -27.402 1.00 89.06 99 ILE A O 1
ATOM 781 N N . SER A 1 100 ? 21.968 4.806 -27.613 1.00 87.12 100 SER A N 1
ATOM 782 C CA . SER A 1 100 ? 22.046 4.755 -29.079 1.00 87.12 100 SER A CA 1
ATOM 783 C C . SER A 1 100 ? 21.615 6.079 -29.709 1.00 87.12 100 SER A C 1
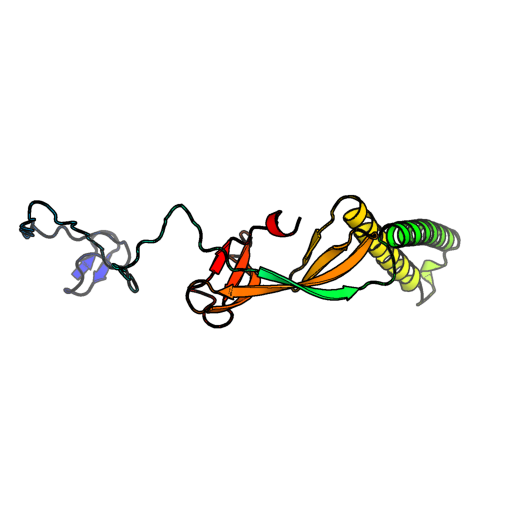ATOM 785 O O . SER A 1 100 ? 22.350 6.649 -30.507 1.00 87.12 100 SER A O 1
ATOM 787 N N . ALA A 1 101 ? 20.466 6.621 -29.302 1.00 83.12 101 ALA A N 1
ATOM 788 C CA . ALA A 1 101 ? 19.956 7.872 -29.855 1.00 83.12 101 ALA A CA 1
ATOM 789 C C . ALA A 1 101 ? 20.842 9.090 -29.517 1.00 83.12 1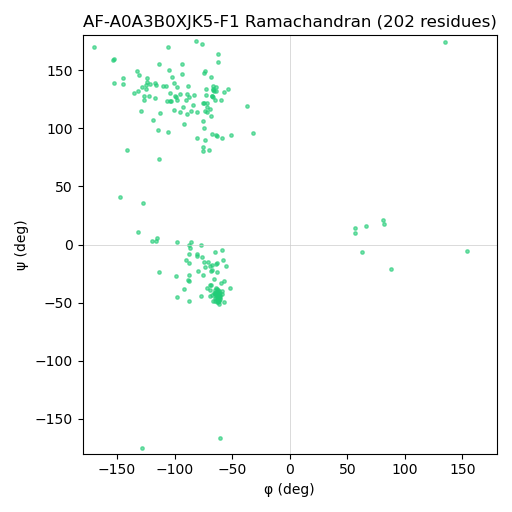01 ALA A C 1
ATOM 791 O O . ALA A 1 101 ? 20.920 10.026 -30.313 1.00 83.12 101 ALA A O 1
ATOM 792 N N . LEU A 1 102 ? 21.547 9.077 -28.377 1.00 84.19 102 LEU A N 1
ATOM 793 C CA . LEU A 1 102 ? 22.572 10.078 -28.049 1.00 84.19 102 LEU A CA 1
ATOM 794 C C . LEU A 1 102 ? 23.789 9.966 -28.970 1.00 84.19 102 LEU A C 1
ATOM 796 O O . LEU A 1 102 ? 24.285 10.985 -29.447 1.00 84.19 102 LEU A O 1
ATOM 800 N N . LYS A 1 103 ? 24.253 8.741 -29.240 1.00 85.00 103 LYS A N 1
ATOM 801 C CA . LYS A 1 103 ? 25.384 8.488 -30.140 1.00 85.00 103 LYS A CA 1
ATOM 802 C C . LYS A 1 103 ? 25.090 8.946 -31.570 1.00 85.00 103 LYS A C 1
ATOM 804 O O . LYS A 1 103 ? 25.966 9.518 -32.211 1.00 85.00 103 LYS A O 1
ATOM 809 N N . ASP A 1 104 ? 23.863 8.735 -32.034 1.00 82.25 104 ASP A N 1
ATOM 810 C CA . ASP A 1 104 ? 23.441 9.067 -33.398 1.00 82.25 104 ASP A CA 1
ATOM 811 C C . ASP A 1 104 ? 22.977 10.532 -33.550 1.00 82.25 104 ASP A C 1
ATOM 813 O O . ASP A 1 104 ? 22.552 10.942 -34.627 1.00 82.25 104 ASP A O 1
ATOM 817 N N . GLY A 1 105 ? 23.039 11.340 -32.480 1.00 73.81 105 GLY A N 1
ATOM 818 C CA . GLY A 1 105 ? 22.631 12.751 -32.498 1.00 73.81 105 GLY A CA 1
ATOM 819 C C . GLY A 1 105 ? 21.130 12.970 -32.735 1.00 73.81 105 GLY A C 1
ATOM 820 O O . GLY A 1 105 ? 20.711 14.077 -33.054 1.00 73.81 105 GLY A O 1
ATOM 821 N N . LEU A 1 106 ? 20.307 11.930 -32.575 1.00 67.00 106 LEU A N 1
ATOM 822 C CA . LEU A 1 106 ? 18.892 11.903 -32.971 1.00 67.00 106 LEU A CA 1
ATOM 823 C C . LEU A 1 106 ? 17.978 12.733 -32.051 1.00 67.00 106 LEU A C 1
ATOM 825 O O . LEU A 1 106 ? 16.878 13.128 -32.445 1.00 67.00 106 LEU A O 1
ATOM 829 N N . PHE A 1 107 ? 18.445 13.031 -30.835 1.00 65.88 107 PHE A N 1
ATOM 830 C CA . PHE A 1 107 ? 17.703 13.809 -29.839 1.00 65.88 107 PHE A CA 1
ATOM 831 C C . PHE A 1 107 ? 17.559 15.300 -30.172 1.00 65.88 107 PHE A C 1
ATOM 833 O O . PHE A 1 107 ? 16.726 15.962 -29.560 1.00 65.88 107 PHE A O 1
ATOM 840 N N . THR A 1 108 ? 18.331 15.845 -31.116 1.00 65.25 108 THR A N 1
ATOM 841 C CA . THR A 1 108 ? 18.328 17.291 -31.399 1.00 65.25 108 THR A CA 1
ATOM 842 C C . THR A 1 108 ? 17.275 17.734 -32.415 1.00 65.25 108 THR A C 1
ATOM 844 O O . THR A 1 108 ? 16.980 18.922 -32.466 1.00 65.25 108 THR A O 1
ATOM 847 N N . ASN A 1 109 ? 16.678 16.817 -33.190 1.00 60.78 109 ASN A N 1
ATOM 848 C CA . ASN A 1 109 ? 15.877 17.175 -34.374 1.00 60.78 109 ASN A CA 1
ATOM 849 C C . ASN A 1 109 ? 14.502 16.486 -34.479 1.00 60.78 109 ASN A C 1
ATOM 851 O O . ASN A 1 109 ? 13.880 16.552 -35.538 1.00 60.78 109 ASN A O 1
ATOM 855 N N . THR A 1 110 ? 14.012 15.800 -33.439 1.00 65.25 110 THR A N 1
ATOM 856 C CA . THR A 1 110 ? 12.737 15.059 -33.524 1.00 65.25 110 THR A CA 1
ATOM 857 C C . THR A 1 110 ? 11.787 15.327 -32.354 1.00 65.25 110 THR A C 1
ATOM 859 O O . THR A 1 110 ? 12.147 15.195 -31.182 1.00 65.25 110 THR A O 1
ATOM 862 N N . ASP A 1 111 ? 10.521 15.601 -32.685 1.00 69.44 111 ASP A N 1
ATOM 863 C CA . ASP A 1 111 ? 9.411 15.809 -31.736 1.00 69.44 111 ASP A CA 1
ATOM 864 C C . ASP A 1 111 ? 9.056 14.552 -30.909 1.00 69.44 111 ASP A C 1
ATOM 866 O O . ASP A 1 111 ? 8.240 14.600 -29.992 1.00 69.44 111 ASP A O 1
ATOM 870 N N . ILE A 1 112 ? 9.675 13.403 -31.209 1.00 71.44 112 ILE A N 1
ATOM 871 C CA . ILE A 1 112 ? 9.402 12.090 -30.592 1.00 71.44 112 ILE A CA 1
ATOM 872 C C . ILE A 1 112 ? 10.407 11.771 -29.463 1.00 71.44 112 ILE A C 1
ATOM 874 O O . ILE A 1 112 ? 10.335 10.729 -28.811 1.00 71.44 112 ILE A O 1
ATOM 878 N N . SER A 1 113 ? 11.323 12.694 -29.157 1.00 73.81 113 SER A N 1
ATOM 879 C CA . SER A 1 113 ? 12.339 12.564 -28.098 1.00 73.81 113 SER A CA 1
ATOM 880 C C . SER A 1 113 ? 11.777 12.255 -26.695 1.00 73.81 113 SER A C 1
ATOM 882 O O . SER A 1 113 ? 12.495 11.739 -25.833 1.00 73.81 113 SER A O 1
ATOM 884 N N . PHE A 1 114 ? 10.483 12.491 -26.450 1.00 81.88 114 PHE A N 1
ATOM 885 C CA . PHE A 1 114 ? 9.823 12.177 -25.180 1.00 81.88 114 PHE A CA 1
ATOM 886 C C . PHE A 1 114 ? 9.440 10.691 -25.016 1.00 81.88 114 PHE A C 1
ATOM 888 O O . PHE A 1 114 ? 9.292 10.223 -23.887 1.00 81.88 114 PHE A O 1
ATOM 895 N N . LEU A 1 115 ? 9.292 9.919 -26.100 1.00 84.75 115 LEU A N 1
ATOM 896 C CA . LEU A 1 115 ? 8.797 8.536 -26.034 1.00 84.75 115 LEU A CA 1
ATOM 897 C C . LEU A 1 115 ? 9.701 7.604 -25.193 1.00 84.75 115 LEU A C 1
ATOM 899 O O . LEU A 1 115 ? 9.171 6.905 -24.324 1.00 84.75 115 LEU A O 1
ATOM 903 N N . PRO A 1 116 ? 11.045 7.621 -25.334 1.00 84.94 116 PRO A N 1
ATOM 904 C CA . PRO A 1 116 ? 11.932 6.821 -24.483 1.00 84.94 116 PRO A CA 1
ATOM 905 C C . PRO A 1 116 ? 11.805 7.165 -22.992 1.00 84.94 116 PRO A C 1
ATOM 907 O O . PRO A 1 116 ? 11.902 6.280 -22.143 1.00 84.94 116 PRO A O 1
ATOM 910 N N . HIS A 1 117 ? 11.524 8.433 -22.669 1.00 85.69 117 HIS A N 1
ATOM 911 C CA . HIS A 1 117 ? 11.323 8.900 -21.295 1.00 85.69 117 HIS A CA 1
ATOM 912 C C . HIS A 1 117 ? 10.027 8.349 -20.679 1.00 85.69 117 HIS A C 1
ATOM 914 O O . HIS A 1 117 ? 9.982 8.019 -19.494 1.00 85.69 117 HIS A O 1
ATOM 920 N N . ILE A 1 118 ? 8.971 8.188 -21.478 1.00 91.31 118 ILE A N 1
ATOM 921 C CA . ILE A 1 118 ? 7.740 7.537 -21.015 1.00 91.31 118 ILE A CA 1
ATOM 922 C C . ILE A 1 118 ? 7.984 6.044 -20.784 1.00 91.31 118 ILE A C 1
ATOM 924 O O . ILE A 1 118 ? 7.581 5.505 -19.752 1.00 91.31 118 ILE A O 1
ATOM 928 N N . ILE A 1 119 ? 8.671 5.370 -21.711 1.00 92.19 119 ILE A N 1
ATOM 929 C CA . ILE A 1 119 ? 8.920 3.926 -21.603 1.00 92.19 119 ILE A CA 1
ATOM 930 C C . ILE A 1 119 ? 9.807 3.618 -20.391 1.00 92.19 119 ILE A C 1
ATOM 932 O O . ILE A 1 119 ? 9.499 2.685 -19.644 1.00 92.19 119 ILE A O 1
ATOM 936 N N . ILE A 1 120 ? 10.853 4.415 -20.133 1.00 93.75 120 ILE A N 1
ATOM 937 C CA . ILE A 1 120 ? 11.703 4.218 -18.952 1.00 93.75 120 ILE A CA 1
ATOM 938 C C . ILE A 1 120 ? 10.921 4.456 -17.657 1.00 93.75 120 ILE A C 1
ATOM 940 O O . ILE A 1 120 ? 11.067 3.673 -16.720 1.00 93.75 120 ILE A O 1
ATOM 944 N N . LEU A 1 1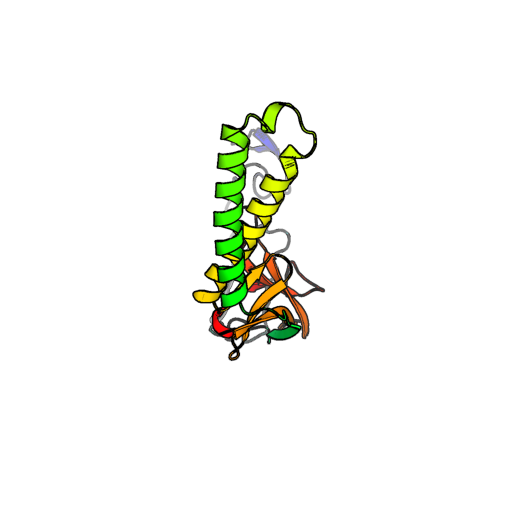21 ? 10.038 5.462 -17.615 1.00 95.00 121 LEU A N 1
ATOM 945 C CA . LEU A 1 121 ? 9.192 5.742 -16.454 1.00 95.00 121 LEU A CA 1
ATOM 946 C C . LEU A 1 121 ? 8.237 4.578 -16.161 1.00 95.00 121 LEU A C 1
ATOM 948 O O . LEU A 1 121 ? 8.155 4.122 -15.021 1.00 95.00 121 LEU A O 1
ATOM 952 N N . ILE A 1 122 ? 7.549 4.063 -17.185 1.00 95.19 122 ILE A N 1
ATOM 953 C CA . ILE A 1 122 ? 6.642 2.913 -17.049 1.00 95.19 122 ILE A CA 1
ATOM 954 C C . ILE A 1 122 ? 7.419 1.668 -16.607 1.00 95.19 122 ILE A C 1
ATOM 956 O O . ILE A 1 122 ? 6.992 0.963 -15.692 1.00 95.19 122 ILE A O 1
ATOM 960 N N . SER A 1 123 ? 8.576 1.415 -17.221 1.00 95.19 123 SER A N 1
ATOM 961 C CA . SER A 1 123 ? 9.424 0.264 -16.898 1.00 95.19 123 SER A CA 1
ATOM 962 C C . SER A 1 123 ? 9.931 0.326 -15.460 1.00 95.19 123 SER A C 1
ATOM 964 O O . SER A 1 123 ? 9.854 -0.662 -14.729 1.00 95.19 123 SER A O 1
ATOM 966 N N . PHE A 1 124 ? 10.380 1.504 -15.024 1.00 95.19 124 PHE A N 1
ATOM 967 C CA . PHE A 1 124 ? 10.810 1.744 -13.654 1.00 95.19 124 PHE A CA 1
ATOM 968 C C . PHE A 1 124 ? 9.662 1.554 -12.658 1.00 95.19 124 PHE A C 1
ATOM 970 O O . PHE A 1 124 ? 9.845 0.910 -11.629 1.00 95.19 124 PHE A O 1
ATOM 977 N N . LEU A 1 125 ? 8.462 2.050 -12.970 1.00 93.88 125 LEU A N 1
ATOM 978 C CA . LEU A 1 125 ? 7.289 1.899 -12.111 1.00 93.88 125 LEU A CA 1
ATOM 979 C C . LEU A 1 125 ? 6.867 0.427 -11.975 1.00 93.88 125 LEU A C 1
ATOM 981 O O . LEU A 1 125 ? 6.605 -0.034 -10.863 1.00 93.88 125 LEU A O 1
ATOM 985 N N . LEU A 1 126 ? 6.868 -0.336 -13.073 1.00 93.75 126 LEU A N 1
ATOM 986 C CA . LEU A 1 126 ? 6.620 -1.783 -13.053 1.00 93.75 126 LEU A CA 1
ATOM 987 C C . LEU A 1 126 ? 7.671 -2.533 -12.233 1.00 93.75 126 LEU A C 1
ATOM 989 O O . LEU A 1 126 ? 7.317 -3.387 -11.417 1.00 93.75 126 LEU A O 1
ATOM 993 N N . LEU A 1 127 ? 8.946 -2.187 -12.419 1.00 94.69 127 LEU A N 1
ATOM 994 C CA . LEU A 1 127 ? 10.052 -2.767 -11.668 1.00 94.69 127 LEU A CA 1
ATOM 995 C C . LEU A 1 127 ? 9.902 -2.483 -10.170 1.00 94.69 127 LEU A C 1
ATOM 997 O O . LEU A 1 127 ? 9.972 -3.405 -9.361 1.00 94.69 127 LEU A O 1
ATOM 1001 N N . PHE A 1 128 ? 9.632 -1.230 -9.803 1.00 94.00 128 PHE A N 1
ATOM 1002 C CA . PHE A 1 128 ? 9.472 -0.794 -8.419 1.00 94.00 128 PHE A CA 1
ATOM 1003 C C . PHE A 1 128 ? 8.288 -1.481 -7.731 1.00 94.00 128 PHE A C 1
ATOM 1005 O O . PHE A 1 128 ? 8.441 -2.033 -6.638 1.00 94.00 128 PHE A O 1
ATOM 1012 N N . ILE A 1 129 ? 7.114 -1.507 -8.371 1.00 91.19 129 ILE A N 1
ATOM 1013 C CA . ILE A 1 129 ? 5.929 -2.192 -7.837 1.00 91.19 129 ILE A CA 1
ATOM 1014 C C . ILE A 1 129 ? 6.194 -3.695 -7.715 1.00 91.19 129 ILE A C 1
ATOM 1016 O O . ILE A 1 129 ? 5.972 -4.269 -6.646 1.00 91.19 129 ILE A O 1
ATOM 1020 N N . GLY A 1 130 ? 6.701 -4.327 -8.778 1.00 91.94 130 GLY A N 1
ATOM 1021 C CA . GLY A 1 130 ? 7.000 -5.756 -8.797 1.00 91.94 130 GLY A CA 1
ATOM 1022 C C . GLY A 1 130 ? 7.963 -6.145 -7.680 1.00 91.94 130 GLY A C 1
ATOM 1023 O O . GLY A 1 130 ? 7.659 -7.043 -6.896 1.00 91.94 130 GLY A O 1
ATOM 1024 N N . PHE A 1 131 ? 9.071 -5.413 -7.545 1.00 93.62 131 PHE A N 1
ATOM 1025 C CA . PHE A 1 131 ? 10.075 -5.647 -6.512 1.00 93.62 131 PHE A CA 1
ATOM 1026 C C . PHE A 1 131 ? 9.514 -5.417 -5.108 1.00 93.62 131 PHE A C 1
ATOM 1028 O O . PHE A 1 131 ? 9.718 -6.246 -4.225 1.00 93.62 131 PHE A O 1
ATOM 1035 N N . THR A 1 132 ? 8.723 -4.361 -4.897 1.00 92.25 132 THR A N 1
ATOM 1036 C CA . THR A 1 132 ? 8.112 -4.105 -3.584 1.00 92.25 132 THR A CA 1
ATOM 1037 C C . THR A 1 132 ? 7.235 -5.277 -3.138 1.00 92.25 132 THR A C 1
ATOM 1039 O O . THR A 1 132 ? 7.309 -5.688 -1.980 1.00 92.25 132 THR A O 1
ATOM 1042 N N . PHE A 1 133 ? 6.469 -5.881 -4.052 1.00 91.81 133 PHE A N 1
ATOM 1043 C CA . PHE A 1 133 ? 5.629 -7.046 -3.755 1.00 91.81 133 PHE A CA 1
ATOM 1044 C C . PHE A 1 133 ? 6.382 -8.379 -3.631 1.00 91.81 133 PHE A C 1
ATOM 1046 O O . PHE A 1 133 ? 5.804 -9.365 -3.157 1.00 91.81 133 PHE A O 1
ATOM 1053 N N . LEU A 1 134 ? 7.663 -8.443 -4.011 1.00 88.81 134 LEU A N 1
ATOM 1054 C CA . LEU A 1 134 ? 8.510 -9.597 -3.692 1.00 88.81 134 LEU A CA 1
ATOM 1055 C C . LEU A 1 134 ? 8.810 -9.649 -2.189 1.00 88.81 134 LEU A C 1
ATOM 1057 O O . LEU A 1 134 ? 8.742 -10.728 -1.605 1.00 88.81 134 LEU A O 1
ATOM 1061 N N . PHE A 1 135 ? 9.041 -8.496 -1.553 1.00 87.94 135 PHE A N 1
ATOM 1062 C CA . PHE A 1 135 ? 9.399 -8.414 -0.128 1.00 87.94 135 PHE A CA 1
ATOM 1063 C C . PHE A 1 135 ? 8.222 -8.090 0.794 1.00 87.94 135 PHE A C 1
ATOM 1065 O O . PHE A 1 135 ? 8.239 -8.454 1.968 1.00 87.94 135 PHE A O 1
ATOM 1072 N N . LYS A 1 136 ? 7.194 -7.402 0.289 1.00 88.81 136 LYS A N 1
ATOM 1073 C CA . LYS A 1 136 ? 6.012 -7.001 1.059 1.00 88.81 136 LYS A CA 1
ATOM 1074 C C . LYS A 1 136 ? 4.764 -7.683 0.511 1.00 88.81 136 LYS A C 1
ATOM 1076 O O . LYS A 1 136 ? 4.551 -7.748 -0.694 1.00 88.81 136 LYS A O 1
ATOM 1081 N N . ASN A 1 137 ? 3.902 -8.163 1.404 1.00 85.88 137 ASN A N 1
ATOM 1082 C CA . ASN A 1 137 ? 2.612 -8.751 1.018 1.00 85.88 137 ASN A CA 1
ATOM 1083 C C . ASN A 1 137 ? 1.485 -7.714 0.972 1.00 85.88 137 ASN A C 1
ATOM 1085 O O . ASN A 1 137 ? 0.421 -7.995 0.429 1.00 85.88 137 ASN A O 1
ATOM 1089 N N . PHE A 1 138 ? 1.709 -6.527 1.533 1.00 86.50 138 PHE A N 1
ATOM 1090 C CA . PHE A 1 138 ? 0.709 -5.478 1.647 1.00 86.50 138 PHE A CA 1
ATOM 1091 C C . PHE A 1 138 ? 1.352 -4.101 1.496 1.00 86.50 138 PHE A C 1
ATOM 1093 O O . PHE A 1 138 ? 2.430 -3.839 2.037 1.00 86.50 138 PHE A O 1
ATOM 1100 N N . ILE A 1 139 ? 0.673 -3.229 0.758 1.00 86.94 139 ILE A N 1
ATOM 1101 C CA . ILE A 1 139 ? 1.008 -1.817 0.599 1.00 86.94 139 ILE A CA 1
ATOM 1102 C C . ILE A 1 139 ? -0.292 -1.038 0.747 1.00 86.94 139 ILE A C 1
ATOM 1104 O O . ILE A 1 139 ? -1.276 -1.353 0.082 1.00 86.94 139 ILE A O 1
ATOM 1108 N N . TRP A 1 140 ? -0.298 -0.007 1.586 1.00 84.50 140 TRP A N 1
ATOM 1109 C CA . TRP A 1 140 ? -1.426 0.912 1.666 1.00 84.50 140 TRP A CA 1
ATOM 1110 C C . TRP A 1 140 ? -1.142 2.172 0.853 1.00 84.50 140 TRP A C 1
ATOM 1112 O O . TRP A 1 140 ? -0.109 2.814 1.039 1.00 84.50 140 TRP A O 1
ATOM 1122 N N . LEU A 1 141 ? -2.057 2.522 -0.048 1.00 83.44 141 LEU A N 1
ATOM 1123 C CA . LEU A 1 141 ? -2.073 3.792 -0.767 1.00 83.44 141 LEU A CA 1
ATOM 1124 C C . LEU A 1 141 ? -3.178 4.678 -0.184 1.00 83.44 141 LEU A C 1
ATOM 1126 O O . LEU A 1 141 ? -4.009 4.235 0.602 1.00 83.44 141 LEU A O 1
ATOM 1130 N N . GLN A 1 142 ? -3.213 5.952 -0.566 1.00 78.94 142 GLN A N 1
ATOM 1131 C CA . GLN A 1 142 ? -4.109 6.931 0.058 1.00 78.94 142 GLN A CA 1
ATOM 1132 C C . GLN A 1 142 ? -5.603 6.548 0.009 1.00 78.94 142 GLN A C 1
ATOM 1134 O O . GLN A 1 142 ? -6.343 6.904 0.926 1.00 78.94 142 GLN A O 1
ATOM 1139 N N . LEU A 1 143 ? -6.038 5.824 -1.030 1.00 76.94 143 LEU A N 1
ATOM 1140 C CA . LEU A 1 143 ? -7.446 5.474 -1.269 1.00 76.94 143 LEU A CA 1
ATOM 1141 C C . LEU A 1 143 ? -7.760 3.976 -1.145 1.00 76.94 143 LEU A C 1
ATOM 1143 O O . LEU A 1 143 ? -8.914 3.616 -0.918 1.00 76.94 143 LEU A O 1
ATOM 1147 N N . PHE A 1 144 ? -6.769 3.106 -1.320 1.00 84.12 144 PHE A N 1
ATOM 1148 C CA . PHE A 1 144 ? -6.949 1.657 -1.340 1.00 84.12 144 PHE A CA 1
ATOM 1149 C C . PHE A 1 144 ? -5.665 0.952 -0.913 1.00 84.12 144 PHE A C 1
ATOM 1151 O O . PHE A 1 144 ? -4.568 1.505 -0.997 1.00 84.12 144 PHE A O 1
ATOM 1158 N N . GLY A 1 145 ? -5.804 -0.292 -0.476 1.00 86.94 145 GLY A N 1
ATOM 1159 C CA . GLY A 1 145 ? -4.679 -1.180 -0.250 1.00 86.94 145 GLY A CA 1
ATOM 1160 C C . GLY A 1 145 ? -4.415 -2.040 -1.472 1.00 86.94 145 GLY A C 1
ATOM 1161 O O . GLY A 1 145 ? -5.304 -2.326 -2.269 1.00 86.94 145 GLY A O 1
ATOM 1162 N N . LEU A 1 146 ? -3.184 -2.496 -1.588 1.00 89.38 146 LEU A N 1
ATOM 1163 C CA . LEU A 1 146 ? -2.790 -3.548 -2.500 1.00 89.38 146 LEU A CA 1
ATOM 1164 C C . LEU A 1 146 ? -2.278 -4.720 -1.662 1.00 89.38 146 LEU A C 1
ATOM 1166 O O . LEU A 1 146 ? -1.388 -4.540 -0.826 1.00 89.38 146 LEU A O 1
ATOM 1170 N N . ARG A 1 147 ? -2.832 -5.917 -1.869 1.00 89.88 147 ARG A N 1
ATOM 1171 C CA . ARG A 1 147 ? -2.442 -7.138 -1.146 1.00 89.88 147 ARG A CA 1
ATOM 1172 C C . ARG A 1 147 ? -2.051 -8.242 -2.118 1.00 89.88 147 ARG A C 1
ATOM 1174 O O . ARG A 1 147 ? -2.740 -8.463 -3.106 1.00 89.88 147 ARG A O 1
ATOM 1181 N N . LYS A 1 148 ? -0.975 -8.963 -1.813 1.00 89.06 148 LYS A N 1
ATOM 1182 C CA . LYS A 1 148 ? -0.577 -10.190 -2.506 1.00 89.06 148 LYS A CA 1
ATOM 1183 C C . LYS A 1 148 ? -1.263 -11.393 -1.854 1.00 89.06 148 LYS A C 1
ATOM 1185 O O . LYS A 1 148 ? -1.171 -11.553 -0.638 1.00 89.06 148 LYS A O 1
ATOM 1190 N N . ASP A 1 149 ? -1.946 -12.216 -2.645 1.00 87.75 149 ASP A N 1
ATOM 1191 C CA . ASP A 1 149 ? -2.562 -13.460 -2.171 1.00 87.75 149 ASP A CA 1
ATOM 1192 C C . ASP A 1 149 ? -1.551 -14.621 -2.075 1.00 87.75 149 ASP A C 1
ATOM 1194 O O . ASP A 1 149 ? -0.391 -14.506 -2.481 1.00 87.75 149 ASP A O 1
ATOM 1198 N N . SER A 1 150 ? -2.002 -15.764 -1.551 1.00 86.69 150 SER A N 1
ATOM 1199 C CA . SER A 1 150 ? -1.195 -16.989 -1.442 1.00 86.69 150 SER A CA 1
ATOM 1200 C C . SER A 1 150 ? -0.757 -17.559 -2.797 1.00 86.69 150 SER A C 1
ATOM 1202 O O . SER A 1 150 ? 0.258 -18.244 -2.877 1.00 86.69 150 SER A O 1
ATOM 1204 N N . ASN A 1 151 ? -1.478 -17.242 -3.874 1.00 88.31 151 ASN A N 1
ATOM 1205 C CA . ASN A 1 151 ? -1.163 -17.663 -5.239 1.00 88.31 151 ASN A CA 1
ATOM 1206 C C . ASN A 1 151 ? -0.191 -16.699 -5.953 1.00 88.31 151 ASN A C 1
ATOM 1208 O O . ASN A 1 151 ? 0.225 -16.949 -7.096 1.00 88.31 151 ASN A O 1
ATOM 1212 N N . GLY A 1 152 ? 0.181 -15.601 -5.288 1.00 88.00 152 GLY A N 1
ATOM 1213 C CA . GLY A 1 152 ? 1.084 -14.574 -5.785 1.00 88.00 152 GLY A CA 1
ATOM 1214 C C . GLY A 1 152 ? 0.434 -13.546 -6.714 1.00 88.00 152 GLY A C 1
ATOM 1215 O O . GLY A 1 152 ? 1.155 -12.920 -7.485 1.00 88.00 152 GLY A O 1
ATOM 1216 N N . TYR A 1 153 ? -0.886 -13.366 -6.691 1.00 90.44 153 TYR A N 1
ATOM 1217 C CA . TYR A 1 153 ? -1.577 -12.294 -7.417 1.00 90.44 153 TYR A CA 1
ATOM 1218 C C . TYR A 1 153 ? -1.787 -11.068 -6.531 1.00 90.44 153 TYR A C 1
ATOM 1220 O O . TYR A 1 153 ? -2.001 -11.192 -5.327 1.00 90.44 153 TYR A O 1
ATOM 1228 N N . ILE A 1 154 ? -1.740 -9.880 -7.137 1.00 90.62 154 ILE A N 1
ATOM 1229 C CA . ILE A 1 154 ? -2.027 -8.614 -6.454 1.00 90.62 154 ILE A CA 1
ATOM 1230 C C . ILE A 1 154 ? -3.529 -8.341 -6.546 1.00 90.62 154 ILE A C 1
ATOM 1232 O O . ILE A 1 154 ? -4.119 -8.463 -7.619 1.00 90.62 154 ILE A O 1
ATOM 1236 N N . HIS A 1 155 ? -4.125 -7.913 -5.441 1.00 90.88 155 HIS A N 1
ATOM 1237 C CA . HIS A 1 155 ? -5.512 -7.482 -5.357 1.00 90.88 155 HIS A CA 1
ATOM 1238 C C . HIS A 1 155 ? -5.597 -6.047 -4.857 1.00 90.88 155 HIS A C 1
ATOM 1240 O O . HIS A 1 155 ? -4.888 -5.678 -3.919 1.00 90.88 155 HIS A O 1
ATOM 1246 N N . ILE A 1 156 ? -6.484 -5.258 -5.459 1.00 89.81 156 ILE A N 1
ATOM 1247 C CA . ILE A 1 156 ? -6.947 -3.997 -4.881 1.00 89.81 156 ILE A CA 1
ATOM 1248 C C . ILE A 1 156 ? -7.923 -4.357 -3.773 1.00 89.81 156 ILE A C 1
ATOM 1250 O O . ILE A 1 156 ? -8.925 -5.035 -4.013 1.00 89.81 156 ILE A O 1
ATOM 1254 N N . ILE A 1 157 ? -7.614 -3.901 -2.567 1.00 87.88 157 ILE A N 1
ATOM 1255 C CA . ILE A 1 157 ? -8.441 -4.123 -1.395 1.00 87.88 157 ILE A CA 1
ATOM 1256 C C . ILE A 1 157 ? -8.950 -2.803 -0.834 1.00 87.88 157 ILE A C 1
ATOM 1258 O O . ILE A 1 157 ? -8.212 -1.821 -0.711 1.00 87.88 157 ILE A O 1
ATOM 1262 N N . THR A 1 158 ? -10.214 -2.800 -0.432 1.00 84.94 158 THR A N 1
ATOM 1263 C CA . THR A 1 158 ? -10.781 -1.747 0.405 1.00 84.94 158 THR A CA 1
ATOM 1264 C C . THR A 1 158 ? -11.071 -2.299 1.792 1.00 84.94 158 THR A C 1
ATOM 1266 O O . THR A 1 158 ? -11.565 -3.414 1.964 1.00 84.94 158 THR A O 1
ATOM 1269 N N . LEU A 1 159 ? -10.725 -1.513 2.810 1.00 84.38 159 LEU A N 1
ATOM 1270 C CA . LEU A 1 159 ? -10.966 -1.858 4.207 1.00 84.38 159 LEU A CA 1
ATOM 1271 C C . LEU A 1 159 ? -12.201 -1.107 4.681 1.00 84.38 159 LEU A C 1
ATOM 1273 O O . LEU A 1 159 ? -12.215 0.129 4.719 1.00 84.38 159 LEU A O 1
ATOM 1277 N N . LYS A 1 160 ? -13.239 -1.866 5.025 1.00 84.44 160 LYS A N 1
ATOM 1278 C CA . LYS A 1 160 ? -14.478 -1.338 5.595 1.00 84.44 160 LYS A CA 1
ATOM 1279 C C . LYS A 1 160 ? -14.746 -2.041 6.909 1.00 84.44 160 LYS A C 1
ATOM 1281 O O . LYS A 1 160 ? -14.668 -3.263 6.978 1.00 84.44 160 LYS A O 1
ATOM 1286 N N . GLY A 1 161 ? -15.084 -1.285 7.940 1.00 83.06 161 GLY A N 1
ATOM 1287 C CA . GLY A 1 161 ? -15.439 -1.847 9.236 1.00 83.06 161 GLY A CA 1
ATOM 1288 C C . GLY A 1 161 ? -16.757 -1.313 9.760 1.00 83.06 161 GLY A C 1
ATOM 1289 O O . GLY A 1 161 ? -17.463 -0.563 9.081 1.00 83.06 161 GLY A O 1
ATOM 1290 N N . LYS A 1 162 ? -17.085 -1.715 10.985 1.00 82.75 162 LYS A N 1
ATOM 1291 C CA . LYS A 1 162 ? -18.144 -1.093 11.780 1.00 82.75 162 LYS A CA 1
ATOM 1292 C C . LYS A 1 162 ? -17.524 -0.282 12.908 1.00 82.75 162 LYS A C 1
ATOM 1294 O O . LYS A 1 162 ? -16.598 -0.746 13.573 1.00 82.75 162 LYS A O 1
ATOM 1299 N N . CYS A 1 163 ? -18.049 0.917 13.119 1.00 83.44 163 CYS A N 1
ATOM 1300 C CA . CYS A 1 163 ? -17.669 1.782 14.218 1.00 83.44 163 CYS A CA 1
ATOM 1301 C C . CYS A 1 163 ? -18.115 1.121 15.529 1.00 83.44 163 CYS A C 1
ATOM 1303 O O . CYS A 1 163 ? -19.294 0.795 15.654 1.00 83.44 163 CYS A O 1
ATOM 1305 N N . PRO A 1 164 ? -17.225 0.943 16.513 1.00 79.50 164 PRO A N 1
ATOM 1306 C CA . PRO A 1 164 ? -17.587 0.330 17.789 1.00 79.50 164 PRO A CA 1
ATOM 1307 C C . PRO A 1 164 ? -18.546 1.201 18.620 1.00 79.50 164 PRO A C 1
ATOM 1309 O O . PRO A 1 164 ? -19.269 0.669 19.451 1.00 79.50 164 PRO A O 1
ATOM 1312 N N . ILE A 1 165 ? -18.590 2.517 18.369 1.00 82.12 165 ILE A N 1
ATOM 1313 C CA . ILE A 1 165 ? -19.412 3.474 19.129 1.00 82.12 165 ILE A CA 1
ATOM 1314 C C . ILE A 1 165 ? -20.831 3.587 18.556 1.00 82.12 165 ILE A C 1
ATOM 1316 O O . ILE A 1 165 ? -21.809 3.527 19.287 1.00 82.12 165 ILE A O 1
ATOM 1320 N N . CYS A 1 166 ? -20.956 3.760 17.236 1.00 83.75 166 CYS A N 1
ATOM 1321 C CA . CYS A 1 166 ? -22.244 4.043 16.583 1.00 83.75 166 CYS A CA 1
ATOM 1322 C C . CYS A 1 166 ? -22.668 2.990 15.554 1.00 83.75 166 CYS A C 1
ATOM 1324 O O . CYS A 1 166 ? -23.676 3.163 14.882 1.00 83.75 166 CYS A O 1
ATOM 1326 N N . THR A 1 167 ? -21.905 1.906 15.386 1.00 83.50 167 THR A N 1
ATOM 1327 C CA . THR A 1 167 ? -22.153 0.796 14.438 1.00 83.50 167 THR A CA 1
ATOM 1328 C C . THR A 1 167 ? -22.154 1.146 12.943 1.00 83.50 167 THR A C 1
ATOM 1330 O O . THR A 1 167 ? -22.147 0.236 12.109 1.00 83.50 167 THR A O 1
ATOM 1333 N N . ASN A 1 168 ? -22.057 2.433 12.598 1.00 87.25 168 ASN A N 1
ATOM 1334 C CA . ASN A 1 168 ? -21.916 2.936 11.233 1.00 87.25 168 ASN A CA 1
ATOM 1335 C C . ASN A 1 168 ? -20.625 2.463 10.554 1.00 87.25 168 ASN A C 1
ATOM 1337 O O . ASN A 1 168 ? -19.683 1.999 11.195 1.00 87.25 168 ASN A O 1
ATOM 1341 N N . VAL A 1 169 ? -20.567 2.592 9.229 1.00 87.69 169 VAL A N 1
ATOM 1342 C CA . VAL A 1 169 ? -19.422 2.129 8.437 1.00 87.69 169 VAL A CA 1
ATOM 1343 C C . VAL A 1 169 ? -18.170 2.949 8.760 1.00 87.69 169 VAL A C 1
ATOM 1345 O O . VAL A 1 169 ? -18.205 4.182 8.781 1.00 87.69 169 VAL A O 1
ATOM 1348 N N . THR A 1 170 ? -17.045 2.265 8.958 1.00 87.38 170 THR A N 1
ATOM 1349 C CA . THR A 1 170 ? -15.715 2.878 9.030 1.00 87.38 170 THR A CA 1
ATOM 1350 C C . THR A 1 170 ? -14.926 2.621 7.753 1.00 87.38 170 THR A C 1
ATOM 1352 O O . THR A 1 170 ? -15.102 1.598 7.085 1.00 87.38 170 THR A O 1
ATOM 1355 N N . LYS A 1 171 ? -14.040 3.556 7.412 1.00 87.94 171 LYS A N 1
ATOM 1356 C CA . LYS A 1 171 ? -13.039 3.416 6.351 1.00 87.94 171 LYS A CA 1
ATOM 1357 C C . LYS A 1 171 ? -11.657 3.661 6.928 1.00 87.94 171 LYS A C 1
ATOM 1359 O O . LYS A 1 171 ? -11.480 4.547 7.763 1.00 87.94 171 LYS A O 1
ATOM 1364 N N . VAL A 1 172 ? -10.679 2.910 6.443 1.00 85.12 172 VAL A N 1
ATOM 1365 C CA . VAL A 1 172 ? -9.277 3.142 6.788 1.00 85.12 172 VAL A CA 1
ATOM 1366 C C . VAL A 1 172 ? -8.719 4.244 5.886 1.00 85.12 172 VAL A C 1
ATOM 1368 O O . VAL A 1 172 ? -8.886 4.188 4.669 1.00 85.12 172 VAL A O 1
ATOM 1371 N N . LYS A 1 173 ? -8.091 5.270 6.466 1.00 84.38 173 LYS A N 1
ATOM 1372 C CA . LYS A 1 173 ? -7.407 6.344 5.726 1.00 84.38 173 LYS A CA 1
ATOM 1373 C C . LYS A 1 173 ? -6.269 6.943 6.550 1.00 84.38 173 LYS A C 1
ATOM 1375 O O . LYS A 1 173 ? -6.253 6.829 7.773 1.00 84.38 173 LYS A O 1
ATOM 1380 N N . TYR A 1 174 ? -5.329 7.609 5.884 1.00 81.19 174 TYR A N 1
ATOM 1381 C CA . TYR A 1 174 ? -4.350 8.447 6.575 1.00 81.19 174 TYR A CA 1
ATOM 1382 C C . TYR A 1 174 ? -5.048 9.663 7.191 1.00 81.19 174 TYR A C 1
ATOM 1384 O O . TYR A 1 174 ? -5.771 10.381 6.499 1.00 81.19 174 TYR A O 1
ATOM 1392 N N . TYR A 1 175 ? -4.836 9.892 8.485 1.00 80.69 175 TYR A N 1
ATOM 1393 C CA . TYR A 1 175 ? -5.463 10.974 9.237 1.00 80.69 175 TYR A CA 1
ATOM 1394 C C . TYR A 1 175 ? -4.516 11.544 10.291 1.00 80.69 175 TYR A C 1
ATOM 1396 O O . TYR A 1 175 ? -3.737 10.810 10.901 1.00 80.69 175 TYR A O 1
ATOM 1404 N N . GLY A 1 176 ? -4.591 12.858 10.489 1.00 78.50 176 GLY A N 1
ATOM 1405 C CA . GLY A 1 176 ? -3.705 13.625 11.359 1.00 78.50 176 GLY A CA 1
ATOM 1406 C C . GLY A 1 176 ? -3.227 14.914 10.692 1.00 78.50 176 GLY A C 1
ATOM 1407 O O . GLY A 1 176 ? -3.497 15.152 9.510 1.00 78.50 176 GLY A O 1
ATOM 1408 N N . ALA A 1 177 ? -2.514 15.732 11.465 1.00 78.88 177 ALA A N 1
ATOM 1409 C CA . ALA A 1 177 ? -1.867 16.941 10.970 1.00 78.88 177 ALA A CA 1
ATOM 1410 C C . ALA A 1 177 ? -0.802 16.612 9.911 1.00 78.88 177 ALA A C 1
ATOM 1412 O O . ALA A 1 177 ? -0.279 15.494 9.843 1.00 78.88 177 ALA A O 1
ATOM 1413 N N . GLU A 1 178 ? -0.481 17.590 9.070 1.00 77.06 178 GLU A N 1
ATOM 1414 C CA . GLU A 1 178 ? 0.594 17.466 8.090 1.00 77.06 178 GLU A CA 1
ATOM 1415 C C . GLU A 1 178 ? 1.923 17.134 8.793 1.00 77.06 178 GLU A C 1
ATOM 1417 O O . GLU A 1 178 ? 2.241 17.699 9.835 1.00 77.06 178 GLU A O 1
ATOM 1422 N N . GLY A 1 179 ? 2.644 16.125 8.294 1.00 79.38 179 GLY A N 1
ATOM 1423 C CA . GLY A 1 179 ? 3.839 15.569 8.947 1.00 79.38 179 GLY A CA 1
ATOM 1424 C C . GLY A 1 179 ? 3.587 14.441 9.961 1.00 79.38 179 GLY A C 1
ATOM 1425 O O . GLY A 1 179 ? 4.480 13.630 10.165 1.00 79.38 179 GLY A O 1
ATOM 1426 N N . ASN A 1 180 ? 2.372 14.306 10.510 1.00 79.31 180 ASN A N 1
ATOM 1427 C CA . ASN A 1 180 ? 2.016 13.288 11.519 1.00 79.31 180 ASN A CA 1
ATOM 1428 C C . ASN A 1 180 ? 0.772 12.466 11.129 1.00 79.31 180 ASN A C 1
ATOM 1430 O O . ASN A 1 180 ? -0.055 12.094 11.967 1.00 79.31 180 ASN A O 1
ATOM 1434 N N . LYS A 1 181 ? 0.607 12.183 9.832 1.00 81.19 181 LYS A N 1
ATOM 1435 C CA . LYS A 1 181 ? -0.499 11.356 9.334 1.00 81.19 181 LYS A CA 1
ATOM 1436 C C . LYS A 1 181 ? -0.249 9.887 9.668 1.00 81.19 181 LYS A C 1
ATOM 1438 O O . LYS A 1 181 ? 0.722 9.299 9.203 1.00 81.19 181 LYS A O 1
ATOM 1443 N N . ALA A 1 182 ? -1.172 9.279 10.405 1.00 82.06 182 ALA A N 1
ATOM 1444 C CA . ALA A 1 182 ? -1.161 7.851 10.706 1.00 82.06 182 ALA A CA 1
ATOM 1445 C C . ALA A 1 182 ? -2.343 7.152 10.033 1.00 82.06 182 ALA A C 1
ATOM 1447 O O . ALA A 1 182 ? -3.368 7.773 9.744 1.00 82.06 182 ALA A O 1
ATOM 1448 N N . LEU A 1 183 ? -2.202 5.854 9.779 1.00 82.75 183 LEU A N 1
ATOM 1449 C CA . LEU A 1 183 ? -3.287 5.039 9.254 1.00 82.75 183 LEU A CA 1
ATOM 1450 C C . LEU A 1 183 ? -4.333 4.828 10.360 1.00 82.75 183 LEU A C 1
ATOM 1452 O O . LEU A 1 183 ? -4.018 4.286 11.419 1.00 82.75 183 LEU A O 1
ATOM 1456 N N . ARG A 1 184 ? -5.563 5.299 10.142 1.00 86.38 184 ARG A N 1
ATOM 1457 C CA . ARG A 1 184 ? -6.644 5.247 11.135 1.00 86.38 184 ARG A CA 1
ATOM 1458 C C . ARG A 1 184 ? -7.930 4.697 10.536 1.00 86.38 184 ARG A C 1
ATOM 1460 O O . ARG A 1 184 ? -8.244 4.961 9.375 1.00 86.38 184 ARG A O 1
ATOM 1467 N N . SER A 1 185 ? -8.689 3.972 11.351 1.00 87.25 185 SER A N 1
ATOM 1468 C CA . SER A 1 185 ? -10.068 3.570 11.064 1.00 87.25 185 SER A CA 1
ATOM 1469 C C . SER A 1 185 ? -10.999 4.708 11.468 1.00 87.25 185 SER A C 1
ATOM 1471 O O . SER A 1 185 ? -10.982 5.141 12.619 1.00 87.25 185 SER A O 1
ATOM 1473 N N . ILE A 1 186 ? -11.769 5.242 10.521 1.00 88.44 186 ILE A N 1
ATOM 1474 C CA . ILE A 1 186 ? -12.550 6.469 10.714 1.00 88.44 186 ILE A CA 1
ATOM 1475 C C . ILE A 1 186 ? -14.005 6.222 10.355 1.00 88.44 186 ILE A C 1
ATOM 1477 O O . ILE A 1 186 ? -14.301 5.738 9.260 1.00 88.44 186 ILE A O 1
ATOM 1481 N N . CYS A 1 187 ? -14.911 6.570 11.269 1.00 87.81 187 CYS A N 1
ATOM 1482 C CA . CYS A 1 187 ? -16.345 6.530 11.008 1.00 87.81 187 CYS A CA 1
ATOM 1483 C C . CYS A 1 187 ? -16.722 7.533 9.913 1.00 87.81 187 CYS A C 1
ATOM 1485 O O . CYS A 1 187 ? -16.279 8.680 9.937 1.00 87.81 187 CYS A O 1
ATOM 1487 N N . ILE A 1 188 ? -17.558 7.106 8.965 1.00 87.81 188 ILE A N 1
ATOM 1488 C CA . ILE A 1 188 ? -18.031 7.980 7.885 1.00 87.81 188 ILE A CA 1
ATOM 1489 C C . ILE A 1 188 ? -18.955 9.080 8.424 1.00 87.81 188 ILE A C 1
ATOM 1491 O O . ILE A 1 188 ? -18.908 10.195 7.919 1.00 87.81 188 ILE A O 1
ATOM 1495 N N . GLU A 1 189 ? -19.754 8.788 9.452 1.00 86.19 189 GLU A N 1
ATOM 1496 C CA . GLU A 1 189 ? -20.738 9.743 9.983 1.00 86.19 189 GLU A CA 1
ATOM 1497 C C . GLU A 1 189 ? -20.184 10.686 11.052 1.00 86.19 189 GLU A C 1
ATOM 1499 O O . GLU A 1 189 ? -20.684 11.792 11.213 1.00 86.19 189 GLU A O 1
ATOM 1504 N N . ASN A 1 190 ? -19.143 10.273 11.778 1.00 85.06 190 ASN A N 1
ATOM 1505 C CA . ASN A 1 190 ? -18.491 11.121 12.774 1.00 85.06 190 ASN A CA 1
ATOM 1506 C C . ASN A 1 190 ? -16.976 10.906 12.745 1.00 85.06 190 ASN A C 1
ATOM 1508 O O . ASN A 1 190 ? -16.423 10.144 13.538 1.00 85.06 190 ASN A O 1
ATOM 1512 N N . S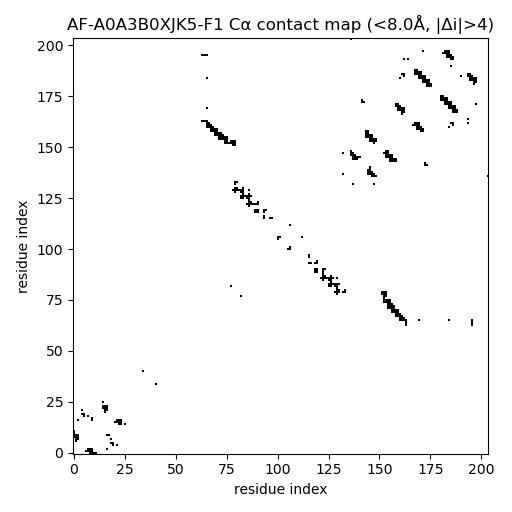ER A 1 191 ? -16.301 11.556 11.799 1.00 83.94 191 SER A N 1
ATOM 1513 C CA . SER A 1 191 ? -14.863 11.365 11.606 1.00 83.94 191 SER A CA 1
ATOM 1514 C C . SER A 1 191 ? -13.990 12.048 12.657 1.00 83.94 191 SER A C 1
ATOM 1516 O O . SER A 1 191 ? -12.870 11.596 12.893 1.00 83.94 191 SER A O 1
ATOM 1518 N N . GLU A 1 192 ? -14.479 13.126 13.274 1.00 81.88 192 GLU A N 1
ATOM 1519 C CA . GLU A 1 192 ? -13.721 13.889 14.271 1.00 81.88 192 GLU A CA 1
ATOM 1520 C C . GLU A 1 192 ? -13.703 13.172 15.620 1.00 81.88 192 GLU A C 1
ATOM 1522 O O . GLU A 1 192 ? -12.640 13.021 16.217 1.00 81.88 192 GLU A O 1
ATOM 1527 N N . GLY A 1 193 ? -14.857 12.657 16.058 1.00 81.44 193 GLY A N 1
ATOM 1528 C CA . GLY A 1 193 ? -14.987 11.970 17.342 1.00 81.44 193 GLY A CA 1
ATOM 1529 C C . GLY A 1 193 ? -14.702 10.469 17.292 1.00 81.44 193 GLY A C 1
ATOM 1530 O O . GLY A 1 193 ? -14.245 9.909 18.282 1.00 81.44 193 GLY A O 1
ATOM 1531 N N . HIS A 1 194 ? -14.972 9.789 16.170 1.00 86.31 194 HIS A N 1
ATOM 1532 C CA . HIS A 1 194 ? -14.842 8.328 16.071 1.00 86.31 194 HIS A CA 1
ATOM 1533 C C . HIS A 1 194 ? -13.710 7.942 15.111 1.00 86.31 194 HIS A C 1
ATOM 1535 O O . HIS A 1 194 ? -13.940 7.485 13.982 1.00 86.31 194 HIS A O 1
ATOM 1541 N N . ASN A 1 195 ? -12.475 8.126 15.573 1.00 85.56 195 ASN A N 1
ATOM 1542 C CA . ASN A 1 195 ? -11.278 7.652 14.893 1.00 85.56 195 ASN A CA 1
ATOM 1543 C C . ASN A 1 195 ? -10.443 6.764 15.822 1.00 85.56 195 ASN A C 1
ATOM 1545 O O . ASN A 1 195 ? -10.297 7.050 17.006 1.00 85.56 195 ASN A O 1
ATOM 1549 N N . PHE A 1 196 ? -9.904 5.685 15.266 1.00 84.38 196 PHE A N 1
ATOM 1550 C CA . PHE A 1 196 ? -9.171 4.660 16.007 1.00 84.38 196 PHE A CA 1
ATOM 1551 C C . PHE A 1 196 ? -7.875 4.340 15.272 1.00 84.38 196 PHE A C 1
ATOM 1553 O O . PHE A 1 196 ? -7.812 4.442 14.039 1.00 84.38 196 PHE A O 1
ATOM 1560 N N . VAL A 1 197 ? -6.835 3.965 16.014 1.00 79.44 197 VAL A N 1
ATOM 1561 C CA . VAL A 1 197 ? -5.586 3.495 15.410 1.00 79.44 197 VAL A CA 1
ATOM 1562 C C . VAL A 1 197 ? -5.884 2.207 14.648 1.00 79.44 197 VAL A C 1
ATOM 1564 O O . VAL A 1 197 ? -6.592 1.334 15.142 1.00 79.44 197 VAL A O 1
ATOM 1567 N N . PHE A 1 198 ? -5.417 2.123 13.403 1.00 79.88 198 PHE A N 1
ATOM 1568 C CA . PHE A 1 198 ? -5.564 0.907 12.617 1.00 79.88 198 PHE A CA 1
ATOM 1569 C C . PHE A 1 198 ? -4.302 0.056 12.746 1.00 79.88 198 PHE A C 1
ATOM 1571 O O . PHE A 1 198 ? -3.237 0.449 12.258 1.00 79.88 198 PHE A O 1
ATOM 1578 N N . ASP A 1 199 ? -4.435 -1.113 13.370 1.00 73.38 199 ASP A N 1
ATOM 1579 C CA . ASP A 1 199 ? -3.376 -2.112 13.374 1.00 73.38 199 ASP A CA 1
ATOM 1580 C C . ASP A 1 199 ? -3.398 -2.907 12.061 1.00 73.38 199 ASP A C 1
ATOM 1582 O O . ASP A 1 199 ? -4.324 -3.647 11.737 1.00 73.38 199 ASP A O 1
ATOM 1586 N N . HIS A 1 200 ? -2.344 -2.735 11.272 1.00 68.06 200 HIS A N 1
ATOM 1587 C CA . HIS A 1 200 ? -2.172 -3.398 9.985 1.00 68.06 200 HIS A CA 1
ATOM 1588 C C . HIS A 1 200 ? -1.660 -4.838 10.128 1.00 68.06 200 HIS A C 1
ATOM 1590 O O . HIS A 1 200 ? -1.648 -5.570 9.137 1.00 68.06 200 HIS A O 1
ATOM 1596 N N . THR A 1 201 ? -1.241 -5.263 11.325 1.00 67.56 201 THR A N 1
ATOM 1597 C CA . THR A 1 201 ? -0.829 -6.648 11.580 1.00 67.56 201 THR A CA 1
ATOM 1598 C C . THR A 1 201 ? -2.004 -7.623 11.517 1.00 67.56 201 THR A C 1
ATOM 1600 O O . THR A 1 201 ? -1.799 -8.778 11.152 1.00 67.56 201 THR A O 1
ATOM 1603 N N . GLU A 1 202 ? -3.239 -7.154 11.720 1.00 63.25 202 GLU A N 1
ATOM 1604 C CA . GLU A 1 202 ? -4.458 -7.950 11.515 1.00 63.25 202 GLU A CA 1
ATOM 1605 C C . GLU A 1 202 ? -4.671 -8.364 10.047 1.00 63.25 202 GLU A C 1
ATOM 1607 O O . GLU A 1 202 ? -5.444 -9.274 9.753 1.00 63.25 202 GLU A O 1
ATOM 1612 N N . LEU A 1 203 ? -3.984 -7.714 9.098 1.00 62.59 203 LEU A N 1
ATOM 1613 C CA . LEU A 1 203 ? -4.073 -8.028 7.669 1.00 62.59 203 LEU A CA 1
ATOM 1614 C C . LEU A 1 203 ? -3.093 -9.120 7.213 1.00 62.59 203 LEU A C 1
ATOM 1616 O O . LEU A 1 203 ? -3.048 -9.404 6.009 1.00 62.59 203 LEU A O 1
ATOM 1620 N N . ARG A 1 204 ? -2.268 -9.666 8.118 1.00 54.22 204 ARG A N 1
ATOM 1621 C CA . ARG A 1 204 ? -1.215 -10.631 7.770 1.00 54.22 204 ARG A CA 1
ATOM 1622 C C . ARG A 1 204 ? -1.802 -11.946 7.266 1.00 54.22 204 ARG A C 1
ATOM 1624 O O . ARG A 1 204 ? -2.690 -12.512 7.930 1.00 54.22 204 ARG A O 1
#

Mean predicted aligned error: 16.26 Å

Foldseek 3Di:
DADPPPRDDDDPPDQADPPPRGGDPDDDPPPVPPDDPDDDDDDDPPDPDDDDDDDDPDPPVDFLDFAKDKDFPDWDPDFLQRLQVQLVVQQVVLVVVVVVCVVVVVCPDDPCNCVSVVSNVSSPVSNVSSVCVVVDQWDDDQQWIWGQDPVRIITTIWIWGAQSPPRAIWGWGFDDDVPDTATWTAHPVHRPPGIGHDDCVVVD

Sequence (204 aa):
MKCKICDADIFEDYNGCPYCLTTFEKNNRDININTGKKSINIDIGNLPNARIHVGDNYDLNKEPTSNIKINSDYKFPIKPIWMAFLGLVGFIGSIASIISALKDGLFTNTDISFLPHIIILISFLLLFIGFTFLFKNFIWLQLFGLRKDSNGYIHIITLKGKCPICTNVTKVKYYGAEGNKALRSICIENSEGHNFVFDHTELR

pLDDT: mean 77.96, std 13.96, range [44.69, 96.81]

Organism: NCBI:txid652676

Radius of gyration: 30.09 Å; Cα contacts (8 Å, |Δi|>4): 254; chains: 1; bounding box: 48×64×87 Å

Solvent-accessible surface area (backbone atoms only — not comparable to full-atom values): 12426 Å² total; per-residue (Å²): 91,65,37,94,86,78,66,45,83,41,66,89,88,54,74,36,41,90,86,77,68,50,62,55,86,67,75,81,71,80,77,81,76,86,71,60,103,84,62,86,86,83,90,75,72,99,54,91,86,74,79,90,85,85,89,73,90,69,59,85,88,55,77,79,71,49,64,65,45,81,41,77,80,43,74,50,93,61,35,32,70,5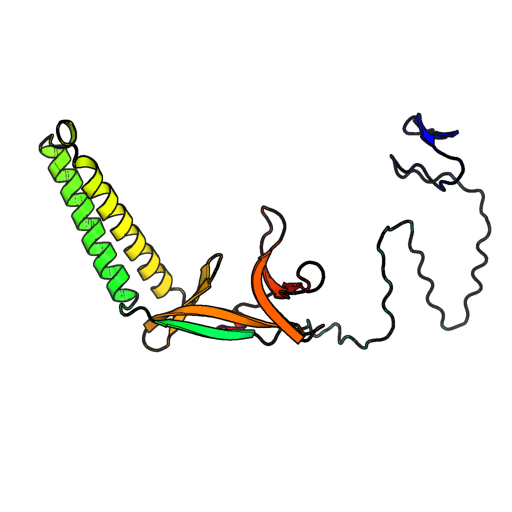7,35,24,50,53,8,47,53,39,33,54,50,30,52,54,51,50,55,50,36,60,74,69,58,53,66,82,81,46,96,64,62,58,55,57,58,52,48,30,50,52,12,46,50,32,23,52,54,11,51,49,50,74,80,33,56,65,49,80,52,83,88,39,33,41,36,50,49,98,88,46,35,39,26,42,28,44,54,41,24,33,29,76,88,76,63,44,55,18,40,64,36,72,48,65,57,93,96,58,59,39,59,23,36,25,22,74,91,43,52,87,83,43,60,38,83,50,72,70,72,81,74,111